Protein AF-A0A0G4L007-F1 (afdb_monomer)

Radius of gyration: 34.2 Å; Cα contacts (8 Å, |Δi|>4): 207; chains: 1; bounding box: 74×50×96 Å

Secondary structure (DSSP, 8-state):
--------PPPP-PPPHHHHHHHHHHHHHHHHTTPPPPHHHHHHHHHHHHHHHHHTHHHHHHHHHHHS---HHHHIIIIIHHHHHHHHHHHHHHHHHTSPEEPSS--GGGGGG--EE---SSSS-HHHHHHHIIIIIHHHHTT--S--EEEEEES-S-TTT---EEEEEETTSTT-HHHHHHHHHHHHHHHHTPPPPHHHHHHHHHHHSSSTTHHHHHHHHHHHHTS-SS-HHHHHHHHHHHHHHHHHHS-----HHHHHHHHHHHHHHHHHHHH--HHHHHHHHHHS--

Mean predicted aligned error: 16.08 Å

pLDDT: mean 87.13, std 11.28, range [35.94, 97.25]

Nearest PDB structures (foldseek):
  6ywy-assembly1_L  TM=5.753E-01  e=1.775E-10  Neurospora crassa
  5ucd-assembly1_B  TM=8.667E-01  e=4.505E-02  Pseudomonas putida
  5nno-assembly1_B  TM=8.530E-01  e=8.619E-02  Trypanosoma brucei
  5myp-assembly1_B  TM=8.521E-01  e=1.070E-01  Trypanosoma brucei
  8gym-assembly1_2K  TM=1.883E-01  e=8.081E+00  Tetrahymena thermophila SB210

Organism: Verticillium longisporum (NCBI:txid100787)

Structure (mmCIF, N/CA/C/O backbone):
data_AF-A0A0G4L007-F1
#
_entry.id   AF-A0A0G4L007-F1
#
loop_
_atom_site.group_PDB
_atom_site.id
_atom_site.type_symbol
_atom_site.label_atom_id
_atom_site.label_alt_id
_atom_site.label_comp_id
_atom_site.label_asym_id
_atom_site.label_entity_id
_atom_site.label_seq_id
_atom_site.pdbx_PDB_ins_code
_atom_site.Cartn_x
_atom_site.Cartn_y
_atom_site.Cartn_z
_atom_site.occupancy
_atom_site.B_iso_or_equiv
_atom_site.auth_seq_id
_atom_site.auth_comp_id
_atom_site.auth_asym_id
_atom_site.auth_atom_id
_atom_site.pdbx_PDB_model_num
ATOM 1 N N . MET A 1 1 ? 41.652 27.145 -41.103 1.00 35.94 1 MET A N 1
ATOM 2 C CA . MET A 1 1 ? 40.751 26.133 -41.697 1.00 35.94 1 MET A CA 1
ATOM 3 C C . MET A 1 1 ? 41.293 24.761 -41.325 1.00 35.94 1 MET A C 1
ATOM 5 O O . MET A 1 1 ? 42.318 24.373 -41.864 1.00 35.94 1 MET A O 1
ATOM 9 N N . ALA A 1 2 ? 40.700 24.084 -40.338 1.00 38.16 2 ALA A N 1
ATOM 10 C CA . ALA A 1 2 ? 41.093 22.716 -39.997 1.00 38.16 2 ALA A CA 1
ATOM 11 C C . ALA A 1 2 ? 40.473 21.775 -41.036 1.00 38.16 2 ALA A C 1
ATOM 13 O O . ALA A 1 2 ? 39.259 21.822 -41.244 1.00 38.16 2 ALA A O 1
ATOM 14 N N . ALA A 1 3 ? 41.310 20.998 -41.722 1.00 39.88 3 ALA A N 1
ATOM 15 C CA . ALA A 1 3 ? 40.882 20.025 -42.715 1.00 39.88 3 ALA A CA 1
ATOM 16 C C . ALA A 1 3 ? 39.827 19.096 -42.097 1.00 39.88 3 ALA A C 1
ATOM 18 O O . ALA A 1 3 ? 40.066 18.484 -41.055 1.00 39.88 3 ALA A O 1
ATOM 19 N N . ALA A 1 4 ? 38.647 19.029 -42.716 1.00 47.12 4 ALA A N 1
ATOM 20 C CA . ALA A 1 4 ? 37.661 18.016 -42.394 1.00 47.12 4 ALA A CA 1
ATOM 21 C C . ALA A 1 4 ? 38.299 16.669 -42.736 1.00 47.12 4 ALA A C 1
ATOM 23 O O . ALA A 1 4 ? 38.477 16.345 -43.907 1.00 47.12 4 ALA A O 1
ATOM 24 N N . VAL A 1 5 ? 38.728 15.932 -41.712 1.00 50.34 5 VAL A N 1
ATOM 25 C CA . VAL A 1 5 ? 39.112 14.534 -41.873 1.00 50.34 5 VAL A CA 1
ATOM 26 C C . VAL A 1 5 ? 37.836 13.822 -42.295 1.00 50.34 5 VAL A C 1
ATOM 28 O O . VAL A 1 5 ? 36.954 13.575 -41.474 1.00 50.34 5 VAL A O 1
ATOM 31 N N . ASP A 1 6 ? 37.711 13.581 -43.594 1.00 54.50 6 ASP A N 1
ATOM 32 C CA . ASP A 1 6 ? 36.641 12.793 -44.184 1.00 54.50 6 ASP A CA 1
ATOM 33 C C . ASP A 1 6 ? 36.879 11.333 -43.778 1.00 54.50 6 ASP A C 1
ATOM 35 O O . ASP A 1 6 ? 37.476 10.533 -44.500 1.00 54.50 6 ASP A O 1
ATOM 39 N N . GLN A 1 7 ? 36.546 11.015 -42.523 1.00 60.94 7 GLN A N 1
ATOM 40 C CA . GLN A 1 7 ? 36.571 9.651 -42.018 1.00 60.94 7 GLN A CA 1
ATOM 41 C C . GLN A 1 7 ? 35.503 8.889 -42.797 1.00 60.94 7 GLN A C 1
ATOM 43 O O . GLN A 1 7 ? 34.316 8.995 -42.490 1.00 60.94 7 GLN A O 1
ATOM 48 N N . LYS A 1 8 ? 35.933 8.166 -43.840 1.00 67.38 8 LYS A N 1
ATOM 49 C CA . LYS A 1 8 ? 35.080 7.257 -44.607 1.00 67.38 8 LYS A CA 1
ATOM 50 C C . LYS A 1 8 ? 34.394 6.312 -43.628 1.00 67.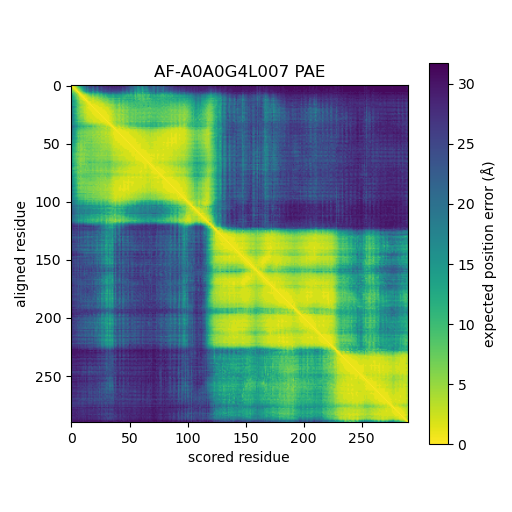38 8 LYS A C 1
ATOM 52 O O . LYS A 1 8 ? 35.046 5.456 -43.031 1.00 67.38 8 LYS A O 1
ATOM 57 N N . ILE A 1 9 ? 33.088 6.493 -43.462 1.00 63.38 9 ILE A N 1
ATOM 58 C CA . ILE A 1 9 ? 32.247 5.544 -42.742 1.00 63.38 9 ILE A CA 1
ATOM 59 C C . ILE A 1 9 ? 32.380 4.208 -43.494 1.00 63.38 9 ILE A C 1
ATOM 61 O O . ILE A 1 9 ? 32.282 4.212 -44.727 1.00 63.38 9 ILE A O 1
ATOM 65 N N . PRO A 1 10 ? 32.669 3.087 -42.806 1.00 73.00 10 PRO A N 1
ATOM 66 C CA . PRO A 1 10 ? 32.712 1.777 -43.444 1.00 73.00 10 PRO A CA 1
ATOM 67 C C . PRO A 1 10 ? 31.428 1.516 -44.235 1.00 73.00 10 PRO A C 1
ATOM 69 O O . PRO A 1 10 ? 30.352 1.977 -43.847 1.00 73.00 10 PRO A O 1
ATOM 72 N N . ALA A 1 11 ? 31.535 0.784 -45.344 1.00 78.06 11 ALA A N 1
ATOM 73 C CA . ALA A 1 11 ? 30.353 0.382 -46.095 1.00 78.06 11 ALA A CA 1
ATOM 74 C C . ALA A 1 11 ? 29.406 -0.412 -45.182 1.00 78.06 11 ALA A C 1
ATOM 76 O O . ALA A 1 11 ? 29.851 -1.195 -44.343 1.00 78.06 11 ALA A O 1
ATOM 77 N N . PHE A 1 12 ? 28.102 -0.186 -45.331 1.00 79.62 12 PHE A N 1
ATOM 78 C CA . PHE A 1 12 ? 27.104 -0.919 -44.565 1.00 79.62 12 PHE A CA 1
ATOM 79 C C . PHE A 1 12 ? 27.158 -2.408 -44.926 1.00 79.62 12 PHE A C 1
ATOM 81 O O . PHE A 1 12 ? 26.945 -2.776 -46.081 1.00 79.62 12 PHE A O 1
ATOM 88 N N . GLU A 1 13 ? 27.397 -3.250 -43.925 1.00 87.06 13 GLU A N 1
ATOM 89 C CA . GLU A 1 13 ? 27.314 -4.704 -44.038 1.00 87.06 13 GLU A CA 1
ATOM 90 C C . GLU A 1 13 ? 26.082 -5.200 -43.280 1.00 87.06 13 GLU A C 1
ATOM 92 O O . GLU A 1 13 ? 25.860 -4.863 -42.113 1.00 87.06 13 GLU A O 1
ATOM 97 N N . ASN A 1 14 ? 25.253 -6.000 -43.951 1.00 88.81 14 ASN A N 1
ATOM 98 C CA . ASN A 1 14 ? 24.080 -6.594 -43.331 1.00 88.81 14 ASN A CA 1
ATOM 99 C C . ASN A 1 14 ? 24.488 -7.724 -42.375 1.00 88.81 14 ASN A C 1
ATOM 101 O O . ASN A 1 14 ? 25.311 -8.578 -42.688 1.00 88.81 14 ASN A O 1
ATOM 105 N N . THR A 1 15 ? 23.869 -7.766 -41.197 1.00 90.50 15 THR A N 1
ATOM 106 C CA . THR A 1 15 ? 24.020 -8.911 -40.294 1.00 90.50 15 THR A CA 1
ATOM 107 C C . THR A 1 15 ? 23.246 -10.106 -40.852 1.00 90.50 15 THR A C 1
ATOM 109 O O . THR A 1 15 ? 22.089 -9.961 -41.252 1.00 90.50 15 THR A O 1
ATOM 112 N N . SER A 1 16 ? 23.868 -11.287 -40.877 1.00 94.81 16 SER A N 1
ATOM 113 C CA . SER A 1 16 ? 23.215 -12.514 -41.343 1.00 94.81 16 SER A CA 1
ATOM 114 C C . SER A 1 16 ? 22.015 -12.889 -40.455 1.00 94.81 16 SER A C 1
ATOM 116 O O . SER A 1 16 ? 21.988 -12.584 -39.259 1.00 94.81 16 SER A O 1
ATOM 118 N N . LEU A 1 17 ? 21.009 -13.571 -41.020 1.00 93.50 17 LEU A N 1
ATOM 119 C CA . LEU A 1 17 ? 19.844 -14.037 -40.248 1.00 93.50 17 LEU A CA 1
ATOM 120 C C . LEU A 1 17 ? 20.244 -15.016 -39.131 1.00 93.50 17 LEU A C 1
ATOM 122 O O . LEU A 1 17 ? 19.663 -14.985 -38.041 1.00 93.50 17 LEU A O 1
ATOM 126 N N . ASP A 1 18 ? 21.263 -15.838 -39.380 1.00 94.25 18 ASP A N 1
ATOM 127 C CA . ASP A 1 18 ? 21.795 -16.790 -38.405 1.00 94.25 18 ASP A CA 1
ATOM 128 C C . ASP A 1 18 ? 22.444 -16.064 -37.221 1.00 94.25 18 ASP A C 1
ATOM 130 O O . ASP A 1 18 ? 22.194 -16.405 -36.061 1.00 94.25 18 ASP A O 1
ATOM 134 N N . ASP A 1 19 ? 23.207 -14.999 -37.484 1.00 93.81 19 ASP A N 1
ATOM 135 C CA . ASP A 1 19 ? 23.803 -14.175 -36.433 1.00 93.81 19 ASP A CA 1
ATOM 136 C C . ASP A 1 19 ? 22.754 -13.427 -35.617 1.00 93.81 19 ASP A C 1
ATOM 138 O O . ASP A 1 19 ? 22.850 -13.390 -34.389 1.00 93.81 19 ASP A O 1
ATOM 142 N N . ILE A 1 20 ? 21.721 -12.881 -36.266 1.00 92.94 20 ILE A N 1
ATOM 143 C CA . ILE A 1 20 ? 20.607 -12.227 -35.566 1.00 92.94 20 ILE A CA 1
ATOM 144 C C . ILE A 1 20 ? 19.927 -13.220 -34.622 1.00 92.94 20 ILE A C 1
ATOM 146 O O . ILE A 1 20 ? 19.686 -12.898 -33.453 1.00 92.94 20 ILE A O 1
ATOM 150 N N . THR A 1 21 ? 19.651 -14.435 -35.098 1.00 94.75 21 THR A N 1
ATOM 151 C CA . THR A 1 21 ? 19.009 -15.488 -34.300 1.00 94.75 21 THR A CA 1
ATOM 152 C C . THR A 1 21 ? 19.889 -15.873 -33.112 1.00 94.75 21 THR A C 1
ATOM 154 O O . THR A 1 21 ? 19.447 -15.806 -31.965 1.00 94.75 21 THR A O 1
ATOM 157 N N . ARG A 1 22 ? 21.178 -16.137 -33.355 1.00 96.38 22 ARG A N 1
ATOM 158 C CA . ARG A 1 22 ? 22.171 -16.470 -32.323 1.00 96.38 22 ARG A CA 1
ATOM 159 C C . ARG A 1 22 ? 22.306 -15.386 -31.253 1.00 96.38 22 ARG A C 1
ATOM 161 O O . ARG A 1 22 ? 22.326 -15.693 -30.056 1.00 96.38 22 ARG A O 1
ATOM 168 N N . VAL A 1 23 ? 22.401 -14.118 -31.656 1.00 93.38 23 VAL A N 1
ATOM 169 C CA . VAL A 1 23 ? 22.474 -12.978 -30.729 1.00 93.38 23 VAL A CA 1
ATOM 170 C C . VAL A 1 23 ? 21.187 -12.880 -29.915 1.00 93.38 23 VAL A C 1
ATOM 172 O O . VAL A 1 23 ? 21.242 -12.777 -28.689 1.00 93.38 23 VAL A O 1
ATOM 175 N N . THR A 1 24 ? 20.031 -12.978 -30.570 1.00 93.38 24 THR A N 1
ATOM 176 C CA . THR A 1 24 ? 18.721 -12.894 -29.910 1.00 93.38 24 THR A CA 1
ATOM 177 C C . THR A 1 24 ? 18.531 -14.011 -28.888 1.00 93.38 24 THR A C 1
ATOM 179 O O . THR A 1 24 ? 18.081 -13.758 -27.768 1.00 93.38 24 THR A O 1
ATOM 182 N N . ASP A 1 25 ? 18.915 -15.238 -29.228 1.00 94.25 25 ASP A N 1
ATOM 183 C CA . ASP A 1 25 ? 18.807 -16.380 -28.326 1.00 94.25 25 ASP A CA 1
ATOM 184 C C . ASP A 1 25 ? 19.770 -16.262 -27.149 1.00 94.25 25 ASP A C 1
ATOM 186 O O . ASP A 1 25 ? 19.378 -16.515 -26.010 1.00 94.25 25 ASP A O 1
ATOM 190 N N . THR A 1 26 ? 20.984 -15.762 -27.382 1.00 92.44 26 THR A N 1
ATOM 191 C CA . THR A 1 26 ? 21.940 -15.457 -26.309 1.00 92.44 26 THR A CA 1
ATOM 192 C C . THR A 1 26 ? 21.385 -14.398 -25.355 1.00 92.44 26 THR A C 1
ATOM 194 O O . THR A 1 26 ? 21.466 -14.561 -24.134 1.00 92.44 26 THR A O 1
ATOM 197 N N . LEU A 1 27 ? 20.781 -13.327 -25.881 1.00 86.00 27 LEU A N 1
ATOM 198 C CA . LEU A 1 27 ? 20.155 -12.275 -25.076 1.00 86.00 27 LEU A CA 1
ATOM 199 C C . LEU A 1 27 ? 18.987 -12.826 -24.255 1.00 86.00 27 LEU A C 1
ATOM 201 O O . LEU A 1 27 ? 18.914 -12.582 -23.049 1.00 86.00 27 LEU A O 1
ATOM 205 N N . ARG A 1 28 ? 18.109 -13.626 -24.872 1.00 86.81 28 ARG A N 1
ATOM 206 C CA . ARG A 1 28 ? 16.981 -14.279 -24.189 1.00 86.81 28 ARG A CA 1
ATOM 207 C C . ARG A 1 28 ? 17.454 -15.248 -23.112 1.00 86.81 28 ARG A C 1
ATOM 209 O O . ARG A 1 28 ? 16.918 -15.223 -22.007 1.00 86.81 28 ARG A O 1
ATOM 216 N N . ALA A 1 29 ? 18.449 -16.081 -23.406 1.00 86.75 29 ALA A N 1
ATOM 217 C CA . ALA A 1 29 ? 19.021 -17.027 -22.454 1.00 86.75 29 ALA A CA 1
ATOM 218 C C . ALA A 1 29 ? 19.685 -16.299 -21.279 1.00 86.75 29 ALA A C 1
ATOM 220 O O . ALA A 1 29 ? 19.457 -16.654 -20.125 1.00 86.75 29 ALA A O 1
ATOM 221 N N . THR A 1 30 ? 20.435 -15.230 -21.554 1.00 81.12 30 THR A N 1
ATOM 222 C CA . THR A 1 30 ? 21.067 -14.401 -20.518 1.00 81.12 30 THR A CA 1
ATOM 223 C C . THR A 1 30 ? 20.018 -13.725 -19.641 1.00 81.12 30 THR A C 1
ATOM 225 O O . THR A 1 30 ? 20.107 -13.810 -18.419 1.00 81.12 30 THR A O 1
ATOM 228 N N . PHE A 1 31 ? 18.984 -13.129 -20.237 1.00 77.31 31 PHE A N 1
ATOM 229 C CA . PHE A 1 31 ? 17.873 -12.521 -19.503 1.00 77.31 31 PHE A CA 1
ATOM 230 C C . PHE A 1 31 ? 17.151 -13.544 -18.613 1.00 77.31 31 PHE A C 1
ATOM 232 O O . PHE A 1 31 ? 16.923 -13.295 -17.432 1.00 77.31 31 PHE A O 1
ATOM 239 N N . ARG A 1 32 ? 16.869 -14.737 -19.150 1.00 79.75 32 ARG A N 1
ATOM 240 C CA . ARG A 1 32 ? 16.238 -15.848 -18.416 1.00 79.75 32 ARG A CA 1
ATOM 241 C C . ARG A 1 32 ? 17.146 -16.507 -17.381 1.00 79.75 32 ARG A C 1
ATOM 243 O O . ARG A 1 32 ? 16.646 -17.241 -16.542 1.00 79.75 32 ARG A O 1
ATOM 250 N N . SER A 1 33 ? 18.457 -16.281 -17.429 1.00 79.56 33 SER A N 1
ATOM 251 C CA . SER A 1 33 ? 19.381 -16.827 -16.429 1.00 79.56 33 SER A CA 1
ATOM 252 C C . SER A 1 33 ? 19.257 -16.134 -15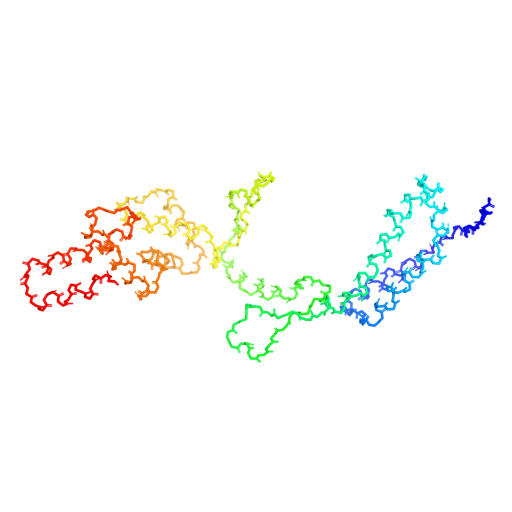.072 1.00 79.56 33 SER A C 1
ATOM 254 O O . SER A 1 33 ? 19.800 -16.641 -14.092 1.00 79.56 33 SER A O 1
ATOM 256 N N . TYR A 1 34 ? 18.585 -14.975 -15.021 1.00 65.44 34 TYR A N 1
ATOM 257 C CA . TYR A 1 34 ? 18.456 -14.121 -13.835 1.00 65.44 34 TYR A CA 1
ATOM 258 C C . TYR A 1 34 ? 19.797 -13.723 -13.208 1.00 65.44 34 TYR A C 1
ATOM 260 O O . TYR A 1 34 ? 19.854 -13.280 -12.070 1.00 65.44 34 TYR A O 1
ATOM 268 N N . LYS A 1 35 ? 20.902 -13.868 -13.944 1.00 70.12 35 LYS A N 1
ATOM 269 C CA . LYS A 1 35 ? 22.229 -13.479 -13.487 1.00 70.12 35 LYS A CA 1
ATOM 270 C C . LYS A 1 35 ? 22.610 -12.187 -14.166 1.00 70.12 35 LYS A C 1
ATOM 272 O O . LYS A 1 35 ? 22.756 -12.115 -15.386 1.00 70.12 35 LYS A O 1
ATOM 277 N N . THR A 1 36 ? 22.812 -11.161 -13.359 1.00 72.00 36 THR A N 1
ATOM 278 C CA . THR A 1 36 ? 23.398 -9.926 -13.856 1.00 72.00 36 THR A CA 1
ATOM 279 C C . THR A 1 36 ? 24.922 -10.015 -13.858 1.00 72.00 36 THR A C 1
ATOM 281 O O . THR A 1 36 ? 25.521 -10.752 -13.075 1.00 72.00 36 THR A O 1
ATOM 284 N N . LYS A 1 37 ? 25.571 -9.275 -14.763 1.00 81.19 37 LYS A N 1
ATOM 285 C CA . LYS A 1 37 ? 27.033 -9.146 -14.752 1.00 81.19 37 LYS A CA 1
ATOM 286 C C . LYS A 1 37 ? 27.472 -8.371 -13.514 1.00 81.19 37 LYS A C 1
ATOM 288 O O . LYS A 1 37 ? 26.730 -7.508 -13.027 1.00 81.19 37 LYS A O 1
ATOM 293 N N . ASP A 1 38 ? 28.660 -8.683 -13.021 1.00 82.62 38 ASP A N 1
ATOM 294 C CA . ASP A 1 38 ? 29.223 -8.051 -11.838 1.00 82.62 38 ASP A CA 1
ATOM 295 C C . ASP A 1 38 ? 29.437 -6.542 -12.046 1.00 82.62 38 ASP A C 1
ATOM 297 O O . ASP A 1 38 ? 29.466 -6.026 -13.169 1.00 82.62 38 ASP A O 1
ATOM 301 N N . ILE A 1 39 ? 29.549 -5.818 -10.933 1.00 84.12 39 ILE A N 1
ATOM 302 C CA . ILE A 1 39 ? 29.664 -4.357 -10.940 1.00 84.12 39 ILE A CA 1
ATOM 303 C C . ILE A 1 39 ? 30.931 -3.914 -11.683 1.00 84.12 39 ILE A C 1
ATOM 305 O O . ILE A 1 39 ? 30.873 -2.938 -12.428 1.00 84.12 39 ILE A O 1
ATOM 309 N N . GLN A 1 40 ? 32.050 -4.633 -11.539 1.00 86.12 40 GLN A N 1
ATOM 310 C CA . GLN A 1 40 ? 33.307 -4.263 -12.194 1.00 86.12 40 GLN A CA 1
ATOM 311 C C . GLN A 1 40 ? 33.190 -4.389 -13.708 1.00 86.12 40 GLN A C 1
ATOM 313 O O . GLN A 1 40 ? 33.549 -3.461 -14.432 1.00 86.12 40 GLN A O 1
ATOM 318 N N . TRP A 1 41 ? 32.591 -5.473 -14.196 1.00 88.56 41 TRP A N 1
ATOM 319 C CA . TRP A 1 41 ? 32.312 -5.646 -15.613 1.00 88.56 41 TRP A CA 1
ATOM 320 C C . TRP A 1 41 ? 31.454 -4.505 -16.166 1.00 88.56 41 TRP A C 1
ATOM 322 O O . TRP A 1 41 ? 31.784 -3.946 -17.214 1.00 88.56 41 TRP A O 1
ATOM 332 N N . ARG A 1 42 ? 30.393 -4.101 -15.452 1.00 89.62 42 ARG A N 1
ATOM 333 C CA . ARG A 1 42 ? 29.531 -2.978 -15.869 1.00 89.62 42 ARG A CA 1
ATOM 334 C C . ARG A 1 42 ? 30.272 -1.644 -15.874 1.00 89.62 42 ARG A C 1
ATOM 336 O O . ARG A 1 42 ? 30.116 -0.882 -16.822 1.00 89.62 42 ARG A O 1
ATOM 343 N N . LEU A 1 43 ? 31.093 -1.373 -14.857 1.00 90.69 43 LEU A N 1
ATOM 344 C CA . LEU A 1 43 ? 31.935 -0.174 -14.811 1.00 90.69 43 LEU A CA 1
ATOM 345 C C . LEU A 1 43 ? 32.901 -0.132 -15.995 1.00 90.69 43 LEU A C 1
ATOM 347 O O . LEU A 1 43 ? 33.061 0.918 -16.614 1.00 90.69 43 LEU A O 1
ATOM 351 N N . VAL A 1 44 ? 33.510 -1.267 -16.343 1.00 93.88 44 VAL A N 1
ATOM 352 C CA . VAL A 1 44 ? 34.376 -1.373 -17.521 1.00 93.88 44 VAL A CA 1
ATOM 353 C C . VAL A 1 44 ? 33.590 -1.081 -18.799 1.00 93.88 44 VAL A C 1
ATOM 355 O O . VAL A 1 44 ? 34.082 -0.320 -19.627 1.00 93.88 44 VAL A O 1
ATOM 358 N N . GLN A 1 45 ? 32.371 -1.610 -18.959 1.00 94.31 45 GLN A N 1
ATOM 359 C CA . GLN A 1 45 ? 31.553 -1.302 -20.140 1.00 94.31 45 GLN A CA 1
ATOM 360 C C . GLN A 1 45 ? 31.175 0.177 -20.220 1.00 94.31 45 GLN A C 1
ATOM 362 O O . GLN A 1 45 ? 31.325 0.771 -21.281 1.00 94.31 45 GLN A O 1
ATOM 367 N N . LEU A 1 46 ? 30.750 0.795 -19.114 1.00 95.19 46 LEU A N 1
ATOM 368 C CA . LEU A 1 46 ? 30.415 2.223 -19.088 1.00 95.19 46 LEU A CA 1
ATOM 369 C C . LEU A 1 46 ? 31.626 3.099 -19.427 1.00 95.19 46 LEU A C 1
ATOM 371 O O . LEU A 1 46 ? 31.497 4.067 -20.169 1.00 95.19 46 LEU A O 1
ATOM 375 N N . ARG A 1 47 ? 32.820 2.740 -18.937 1.00 96.38 47 ARG A N 1
ATOM 376 C CA . ARG A 1 47 ? 34.067 3.439 -19.290 1.00 96.38 47 ARG A CA 1
ATOM 377 C C . ARG A 1 47 ? 34.410 3.271 -20.765 1.00 96.38 47 ARG A C 1
ATOM 379 O O . ARG A 1 47 ? 34.760 4.250 -21.410 1.00 96.38 47 ARG A O 1
ATOM 386 N N . LYS A 1 48 ? 34.300 2.052 -21.300 1.00 96.50 48 LYS A N 1
ATOM 387 C CA . LYS A 1 48 ? 34.508 1.795 -22.732 1.00 96.50 48 LYS A CA 1
ATOM 388 C C . LYS A 1 48 ? 33.529 2.593 -23.585 1.00 96.50 48 LYS A C 1
ATOM 390 O O . LYS A 1 48 ? 33.933 3.148 -24.594 1.00 96.50 48 LYS A O 1
ATOM 395 N N . PHE A 1 49 ? 32.270 2.675 -23.165 1.00 96.25 49 PHE A N 1
ATOM 396 C CA . PHE A 1 49 ? 31.240 3.422 -23.874 1.00 96.25 49 PHE A CA 1
ATOM 397 C C . PHE A 1 49 ? 31.507 4.931 -23.845 1.00 96.25 49 PHE A C 1
ATOM 399 O O . PHE A 1 49 ? 31.456 5.570 -24.888 1.00 96.25 49 PHE A O 1
ATOM 406 N N . TYR A 1 50 ? 31.908 5.480 -22.694 1.00 97.25 50 TYR A N 1
ATOM 407 C CA . TYR A 1 50 ? 32.370 6.867 -22.595 1.00 97.25 50 TYR A CA 1
ATOM 408 C C . TYR A 1 50 ? 33.514 7.159 -23.578 1.00 97.25 50 TYR A C 1
ATOM 410 O O . TYR A 1 50 ? 33.428 8.106 -24.356 1.00 97.25 50 TYR A O 1
ATOM 418 N N . TRP A 1 51 ? 34.562 6.327 -23.572 1.00 96.62 51 TRP A N 1
ATOM 419 C CA . TRP A 1 51 ? 35.712 6.511 -24.462 1.00 96.62 51 TRP A CA 1
ATOM 420 C C . TRP A 1 51 ? 35.347 6.325 -25.930 1.00 96.62 51 TRP A C 1
ATOM 422 O O . TRP A 1 51 ? 35.824 7.083 -26.757 1.00 96.62 51 TRP A O 1
ATOM 432 N N . ALA A 1 52 ? 34.433 5.411 -26.260 1.00 94.00 52 ALA A N 1
ATOM 433 C CA . ALA A 1 52 ? 33.930 5.294 -27.623 1.00 94.00 52 ALA A CA 1
ATOM 434 C C . ALA A 1 52 ? 33.285 6.608 -28.102 1.00 94.00 52 ALA A C 1
ATOM 436 O O . ALA A 1 52 ? 33.544 7.048 -29.217 1.00 94.00 52 ALA A O 1
ATOM 437 N N . PHE A 1 53 ? 32.491 7.279 -27.264 1.00 94.25 53 PH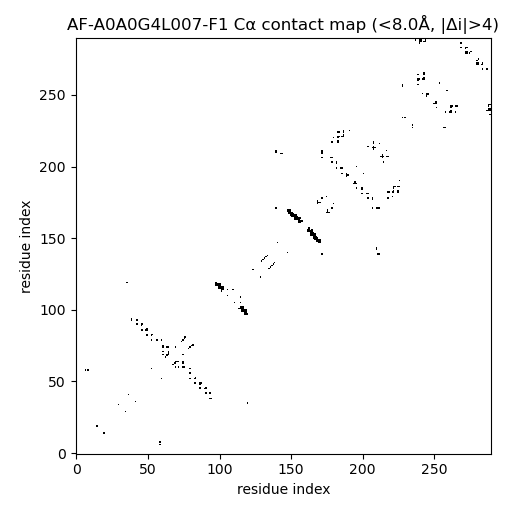E A N 1
ATOM 438 C CA . PHE A 1 53 ? 31.918 8.577 -27.632 1.00 94.25 53 PHE A CA 1
ATOM 439 C C . PHE A 1 53 ? 32.972 9.682 -27.720 1.00 94.25 53 PHE A C 1
ATOM 441 O O . PHE A 1 53 ? 32.867 10.531 -28.601 1.00 94.25 53 PHE A O 1
ATOM 448 N N . GLU A 1 54 ? 33.992 9.667 -26.863 1.00 93.88 54 GLU A N 1
ATOM 449 C CA . GLU A 1 54 ? 35.115 10.607 -26.946 1.00 93.88 54 GLU A CA 1
ATOM 450 C C . GLU A 1 54 ? 35.920 10.411 -28.241 1.00 93.88 54 GLU A C 1
ATOM 452 O O . GLU A 1 54 ? 35.995 11.316 -29.073 1.00 93.88 54 GLU A O 1
ATOM 457 N N . ASP A 1 55 ? 36.450 9.206 -28.449 1.00 93.25 55 ASP A N 1
ATOM 458 C CA . ASP A 1 55 ? 37.370 8.865 -29.535 1.00 93.25 55 ASP A CA 1
ATOM 459 C C . ASP A 1 55 ? 36.704 9.010 -30.910 1.00 93.25 55 ASP A C 1
ATOM 461 O O . ASP A 1 55 ? 37.310 9.509 -31.863 1.00 93.25 55 ASP A O 1
ATOM 465 N N . TYR A 1 56 ? 35.426 8.628 -31.014 1.00 93.06 56 TYR A N 1
ATOM 466 C CA . TYR A 1 56 ? 34.652 8.708 -32.254 1.00 93.06 56 TYR A CA 1
ATOM 467 C C . TYR A 1 56 ? 33.803 9.982 -32.371 1.00 93.06 56 TYR A C 1
ATOM 469 O O . TYR A 1 56 ? 33.000 10.086 -33.300 1.00 93.06 56 TYR A O 1
ATOM 477 N N . THR A 1 57 ? 33.991 10.991 -31.508 1.00 93.31 57 THR A N 1
ATOM 478 C CA . THR A 1 57 ? 33.261 12.274 -31.594 1.00 93.31 57 THR A CA 1
ATOM 479 C C . THR A 1 57 ? 33.277 12.879 -33.012 1.00 93.31 57 THR A C 1
ATOM 481 O O . THR A 1 57 ? 32.208 13.267 -33.495 1.00 93.31 57 THR A O 1
ATOM 484 N N . PRO A 1 58 ? 34.418 12.950 -33.735 1.00 91.62 58 PRO A N 1
ATOM 485 C CA . PRO A 1 58 ? 34.438 13.496 -35.094 1.00 91.62 58 PRO A CA 1
ATOM 486 C C . PRO A 1 58 ? 33.561 12.710 -36.081 1.00 91.62 58 PRO A C 1
ATOM 488 O O . PRO A 1 58 ? 32.813 13.324 -36.846 1.00 91.62 58 PRO A O 1
ATOM 491 N N . ALA A 1 59 ? 33.607 11.374 -36.028 1.00 89.56 59 ALA A N 1
ATOM 492 C CA . ALA A 1 59 ? 32.786 10.500 -36.865 1.00 89.56 59 ALA A CA 1
ATOM 493 C C . ALA A 1 59 ? 31.295 10.658 -36.548 1.00 89.56 59 ALA A C 1
ATOM 495 O O . ALA A 1 59 ? 30.485 10.802 -37.461 1.00 89.56 59 ALA A O 1
ATOM 496 N N . LEU A 1 60 ? 30.940 10.695 -35.260 1.00 91.31 60 LEU A N 1
ATOM 497 C CA . LEU A 1 60 ? 29.561 10.858 -34.799 1.00 91.31 60 LEU A CA 1
ATOM 498 C C . LEU A 1 60 ? 28.975 12.205 -35.234 1.00 91.31 60 LEU A C 1
ATOM 500 O O . LEU A 1 60 ? 27.853 12.251 -35.729 1.00 91.31 60 LEU A O 1
ATOM 504 N N . ILE A 1 61 ? 29.737 13.299 -35.122 1.00 93.19 61 ILE A N 1
ATOM 505 C CA . ILE A 1 61 ? 29.307 14.615 -35.623 1.00 93.19 61 ILE A CA 1
ATOM 506 C C . ILE A 1 61 ? 29.072 14.564 -37.134 1.00 93.19 61 ILE A C 1
ATOM 508 O O . ILE A 1 61 ? 28.093 15.132 -37.616 1.00 93.19 61 ILE A O 1
ATOM 512 N N . ASN A 1 62 ? 29.964 13.910 -37.884 1.00 89.81 62 ASN A N 1
ATOM 513 C CA . ASN A 1 62 ? 29.823 13.801 -39.331 1.00 89.81 62 ASN A CA 1
ATOM 514 C C . ASN A 1 62 ? 28.574 12.989 -39.711 1.00 89.81 62 ASN A C 1
ATOM 516 O O . ASN A 1 62 ? 27.772 13.458 -40.513 1.00 89.81 62 ASN A O 1
ATOM 520 N N . ALA A 1 63 ? 28.359 11.837 -39.073 1.00 89.56 63 ALA A N 1
ATOM 521 C CA . ALA A 1 63 ? 27.177 11.003 -39.283 1.00 89.56 63 ALA A CA 1
ATOM 522 C C . ALA A 1 63 ? 25.880 11.761 -38.950 1.00 89.56 63 ALA A C 1
ATOM 524 O O . ALA A 1 63 ? 25.000 11.888 -39.795 1.00 89.56 63 ALA A O 1
ATOM 525 N N . LEU A 1 64 ? 25.797 12.395 -37.773 1.00 91.62 64 LEU A N 1
ATOM 526 C CA . LEU A 1 64 ? 24.630 13.192 -37.365 1.00 91.62 64 LEU A CA 1
ATOM 527 C C . LEU A 1 64 ? 24.366 14.376 -38.304 1.00 91.62 64 LEU A C 1
ATOM 529 O O . LEU A 1 64 ? 23.216 14.753 -38.537 1.00 91.62 64 LEU A O 1
ATOM 533 N N . ARG A 1 65 ? 25.422 14.970 -38.864 1.00 91.25 65 ARG A N 1
ATOM 534 C CA . ARG A 1 65 ? 25.296 16.022 -39.872 1.00 91.25 65 ARG A CA 1
ATOM 535 C C . ARG A 1 65 ? 24.778 15.478 -41.204 1.00 91.25 65 ARG A C 1
ATOM 537 O O . ARG A 1 65 ? 24.023 16.179 -41.875 1.00 91.25 65 ARG A O 1
ATOM 544 N N . GLN A 1 66 ? 25.207 14.292 -41.622 1.00 88.88 66 GLN A N 1
ATOM 545 C CA . GLN A 1 66 ? 24.774 13.684 -42.882 1.00 88.88 66 GLN A CA 1
ATOM 546 C C . GLN A 1 66 ? 23.321 13.208 -42.796 1.00 88.88 66 GLN A C 1
ATOM 548 O O . GLN A 1 66 ? 22.513 13.603 -43.636 1.00 88.88 66 GLN A O 1
ATOM 553 N N . ASP A 1 67 ? 22.986 12.469 -41.740 1.00 92.31 67 ASP A N 1
ATOM 554 C CA . ASP A 1 67 ? 21.697 11.789 -41.598 1.00 92.31 67 ASP A CA 1
ATOM 555 C C . ASP A 1 67 ? 20.598 12.724 -41.088 1.00 92.31 67 ASP A C 1
ATOM 557 O O . ASP A 1 67 ? 19.490 12.752 -41.620 1.00 92.31 67 ASP A O 1
ATOM 561 N N . LEU A 1 68 ? 20.908 13.524 -40.062 1.00 93.06 68 LEU A N 1
ATOM 562 C CA . LEU A 1 68 ? 19.926 14.348 -39.346 1.00 93.06 68 LEU A CA 1
ATOM 563 C C . LEU A 1 68 ? 20.119 15.850 -39.568 1.00 93.06 68 LEU A C 1
ATOM 565 O O . LEU A 1 68 ? 19.390 16.653 -38.991 1.00 93.06 68 LEU A O 1
ATOM 569 N N . ARG A 1 69 ? 21.105 16.251 -40.384 1.00 92.50 69 ARG A N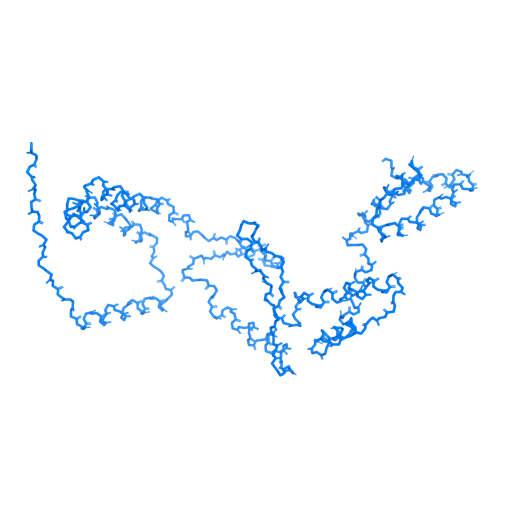 1
ATOM 570 C CA . ARG A 1 69 ? 21.441 17.661 -40.667 1.00 92.50 69 ARG A CA 1
ATOM 571 C C . ARG A 1 69 ? 21.760 18.500 -39.424 1.00 92.50 69 ARG A C 1
ATOM 573 O O . ARG A 1 69 ? 21.733 19.728 -39.496 1.00 92.50 69 ARG A O 1
ATOM 580 N N . LYS A 1 70 ? 22.144 17.863 -38.313 1.00 93.69 70 LYS A N 1
ATOM 581 C CA . LYS A 1 70 ? 22.515 18.567 -37.081 1.00 93.69 70 LYS A CA 1
ATOM 582 C C . LYS A 1 70 ? 23.800 19.367 -37.264 1.00 93.69 70 LYS A C 1
ATOM 584 O O . LYS A 1 70 ? 24.774 18.912 -37.874 1.00 93.69 70 LYS A O 1
ATOM 589 N N . SER A 1 71 ? 23.823 20.569 -36.697 1.00 94.50 71 SER A N 1
ATOM 590 C CA . SER A 1 71 ? 25.062 21.344 -36.605 1.00 94.50 71 SER A CA 1
ATOM 591 C C . SER A 1 71 ? 26.023 20.699 -35.597 1.00 94.50 71 SER A C 1
ATOM 593 O O . SER A 1 71 ? 25.601 19.985 -34.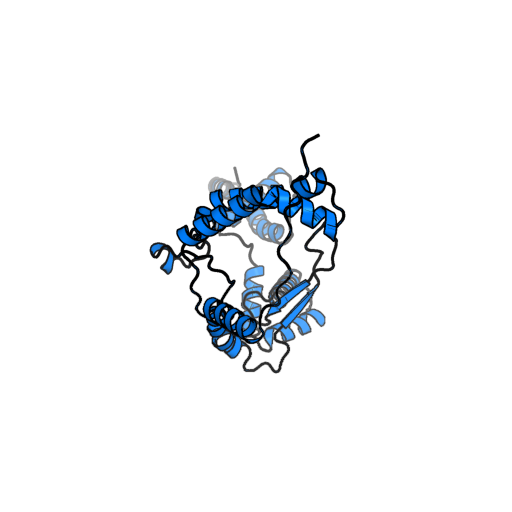688 1.00 94.50 71 SER A O 1
ATOM 595 N N . LYS A 1 72 ? 27.329 20.985 -35.702 1.00 93.69 72 LYS A N 1
ATOM 596 C CA . LYS A 1 72 ? 28.330 20.477 -34.741 1.00 93.69 72 LYS A CA 1
ATOM 597 C C . LYS A 1 72 ? 27.949 20.800 -33.292 1.00 93.69 72 LYS A C 1
ATOM 599 O O . LYS A 1 72 ? 28.095 19.953 -32.418 1.00 93.69 72 LYS A O 1
ATOM 604 N N . HIS A 1 73 ? 27.492 22.026 -33.044 1.00 95.06 73 HIS A N 1
ATOM 605 C CA . HIS A 1 73 ? 27.139 22.468 -31.699 1.00 95.06 73 HIS A CA 1
ATOM 606 C C . HIS A 1 73 ? 25.932 21.696 -31.159 1.00 95.06 73 HIS A C 1
ATOM 608 O O . HIS A 1 73 ? 25.932 21.270 -30.006 1.00 95.06 73 HIS A O 1
ATOM 614 N N . GLU A 1 74 ? 24.911 21.502 -31.987 1.00 94.69 74 GLU A N 1
ATOM 615 C CA . GLU A 1 74 ? 23.713 20.761 -31.607 1.00 94.69 74 GLU A CA 1
ATOM 616 C C . GLU A 1 74 ? 24.022 19.283 -31.344 1.00 94.69 74 GLU A C 1
ATOM 618 O O . GLU A 1 74 ? 23.609 18.750 -30.317 1.00 94.69 74 GLU A O 1
ATOM 623 N N . ALA A 1 75 ? 24.802 18.639 -32.218 1.00 94.94 75 ALA A N 1
ATOM 624 C CA . ALA A 1 75 ? 25.226 17.248 -32.058 1.00 94.94 75 ALA A CA 1
ATOM 625 C C . ALA A 1 75 ? 26.026 17.032 -30.761 1.00 94.94 75 ALA A C 1
ATOM 627 O O . ALA A 1 75 ? 25.788 16.072 -30.030 1.00 94.94 75 ALA A O 1
ATOM 628 N N . LEU A 1 76 ? 26.942 17.954 -30.442 1.00 94.25 76 LEU A N 1
ATOM 629 C CA . LEU A 1 76 ? 27.714 17.898 -29.202 1.00 94.25 76 LEU A CA 1
ATOM 630 C C . LEU A 1 76 ? 26.829 18.066 -27.967 1.00 94.25 76 LEU A C 1
ATOM 632 O O . LEU A 1 76 ? 26.963 17.292 -27.028 1.00 94.25 76 LEU A O 1
ATOM 636 N N . LEU A 1 77 ? 25.938 19.060 -27.957 1.00 93.25 77 LEU A N 1
ATOM 637 C CA . LEU A 1 77 ? 25.143 19.388 -26.773 1.00 93.25 77 LEU A CA 1
ATOM 638 C C . LEU A 1 77 ? 24.016 18.378 -26.510 1.00 93.25 77 LEU A C 1
ATOM 640 O O . LEU A 1 77 ? 23.789 18.019 -25.361 1.00 93.25 77 LEU A O 1
ATOM 644 N N . SER A 1 78 ? 23.305 17.950 -27.558 1.00 92.12 78 SER A N 1
ATOM 645 C CA . SER A 1 78 ? 22.088 17.135 -27.416 1.00 92.12 78 SER A CA 1
ATOM 646 C C . SER A 1 78 ? 22.339 15.630 -27.393 1.00 92.12 78 SER A C 1
ATOM 648 O O . SER A 1 78 ? 21.572 14.918 -26.759 1.00 92.12 78 SER A O 1
ATOM 650 N N 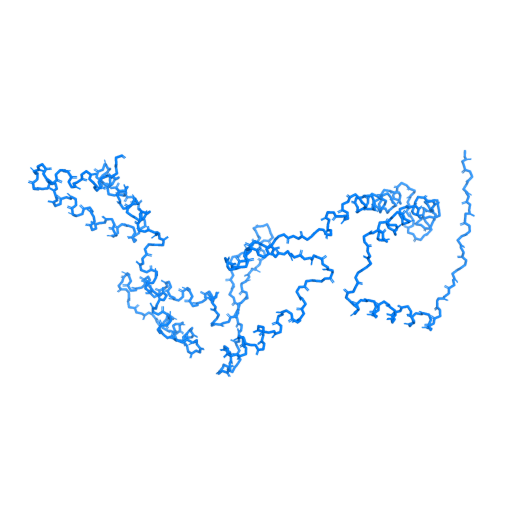. GLU A 1 79 ? 23.399 15.149 -28.048 1.00 92.94 79 GLU A N 1
ATOM 651 C CA . GLU A 1 79 ? 23.649 13.710 -28.194 1.00 92.94 79 GLU A CA 1
ATOM 652 C C . GLU A 1 79 ? 24.935 13.305 -27.466 1.00 92.94 79 GLU A C 1
ATOM 654 O O . GLU A 1 79 ? 24.916 12.533 -26.512 1.00 92.94 79 GLU A O 1
ATOM 659 N N . ILE A 1 80 ? 26.077 13.858 -27.887 1.00 94.56 80 ILE A N 1
ATOM 660 C CA . ILE A 1 80 ? 27.391 13.315 -27.512 1.00 94.56 80 ILE A CA 1
ATOM 661 C C . ILE A 1 80 ? 27.741 13.636 -26.054 1.00 94.56 80 ILE A C 1
ATOM 663 O O . ILE A 1 80 ? 28.042 12.729 -25.277 1.00 94.56 80 ILE A O 1
ATOM 667 N N . ASN A 1 81 ? 27.708 14.914 -25.662 1.00 95.38 81 ASN A N 1
ATOM 668 C CA . ASN A 1 81 ? 28.077 15.310 -24.301 1.00 95.38 81 ASN A CA 1
ATOM 669 C C . ASN A 1 81 ? 27.065 14.798 -23.278 1.00 95.38 81 ASN A C 1
ATOM 671 O O . ASN A 1 81 ? 27.475 14.343 -22.217 1.00 95.38 81 ASN A O 1
ATOM 675 N N . TRP A 1 82 ? 25.774 14.789 -23.622 1.00 94.19 82 TRP A N 1
ATOM 676 C CA . TRP A 1 82 ? 24.733 14.268 -22.738 1.00 94.19 82 TRP A CA 1
ATOM 677 C C . TRP A 1 82 ? 24.976 12.794 -22.391 1.00 94.19 82 TRP A C 1
ATOM 679 O O . TRP A 1 82 ? 24.991 12.424 -21.219 1.00 94.19 82 TRP A O 1
ATOM 689 N N . ILE A 1 83 ? 25.274 11.960 -23.396 1.00 95.06 83 ILE A N 1
ATOM 690 C CA . ILE A 1 83 ? 25.591 10.539 -23.186 1.00 95.06 83 ILE A CA 1
ATOM 691 C C . ILE A 1 83 ? 26.870 10.371 -22.357 1.00 95.06 83 ILE A C 1
ATOM 693 O O . ILE A 1 83 ? 26.930 9.515 -21.470 1.00 95.06 83 ILE A O 1
ATOM 697 N N . LYS A 1 84 ? 27.902 11.178 -22.619 1.00 96.31 84 LYS A N 1
ATOM 698 C CA . LYS A 1 84 ? 29.149 11.149 -21.842 1.00 96.31 84 LYS A CA 1
ATOM 699 C C . LYS A 1 84 ? 28.914 11.500 -20.372 1.00 96.31 84 LYS A C 1
ATOM 701 O O . LYS A 1 84 ? 29.421 10.796 -19.495 1.00 96.31 84 LYS A O 1
ATOM 706 N N . ASP A 1 85 ? 28.132 12.538 -20.103 1.00 96.69 85 ASP A N 1
ATOM 707 C CA . ASP A 1 85 ? 27.789 12.964 -18.748 1.00 96.69 85 ASP A CA 1
ATOM 708 C C . ASP A 1 85 ? 26.958 11.897 -18.023 1.00 96.69 85 ASP A C 1
ATOM 710 O O . ASP A 1 85 ? 27.249 11.577 -16.866 1.00 96.69 85 ASP A O 1
ATOM 714 N N . ASP A 1 86 ? 26.013 11.253 -18.713 1.00 95.94 86 ASP A N 1
ATOM 715 C CA . ASP A 1 86 ? 25.260 10.114 -18.179 1.00 95.94 86 ASP A CA 1
ATOM 716 C C . ASP A 1 86 ? 26.173 8.926 -17.852 1.00 95.94 86 ASP A C 1
ATOM 718 O O . ASP A 1 86 ? 26.041 8.308 -16.791 1.00 95.94 86 ASP A O 1
ATOM 722 N N . CYS A 1 87 ? 27.158 8.624 -18.705 1.00 96.31 87 CYS A N 1
ATOM 723 C CA . CYS A 1 87 ? 28.149 7.588 -18.417 1.00 96.31 87 CYS A CA 1
ATOM 724 C C . CYS A 1 87 ? 28.934 7.909 -17.143 1.00 96.31 87 CYS A C 1
ATOM 726 O O . CYS A 1 87 ? 29.084 7.040 -16.282 1.00 96.31 87 CYS A O 1
ATOM 728 N N . LEU A 1 88 ? 29.410 9.149 -16.988 1.00 96.69 88 LEU A N 1
ATOM 729 C CA . LEU A 1 88 ? 30.134 9.589 -15.792 1.00 96.69 88 LEU A CA 1
ATOM 730 C C . LEU A 1 88 ? 29.251 9.542 -14.542 1.00 96.69 88 LEU A C 1
ATOM 732 O O . LEU A 1 88 ? 29.687 9.065 -13.488 1.00 96.69 88 LEU A O 1
ATOM 736 N N . TYR A 1 89 ? 28.001 9.986 -14.659 1.00 96.62 89 TYR A N 1
ATOM 737 C CA . TYR A 1 89 ? 27.018 9.920 -13.587 1.00 96.62 89 TYR A CA 1
ATOM 738 C C . TYR A 1 89 ? 26.780 8.476 -13.142 1.00 96.62 89 TYR A C 1
ATOM 740 O O . TYR A 1 89 ? 26.844 8.176 -11.945 1.00 96.62 89 TYR A O 1
ATOM 748 N N . LEU A 1 90 ? 26.566 7.563 -14.090 1.00 94.62 90 LEU A N 1
ATOM 749 C CA . LEU A 1 90 ? 26.382 6.146 -13.808 1.00 94.62 90 LEU A CA 1
ATOM 750 C C . LEU A 1 90 ? 27.644 5.543 -13.195 1.00 94.62 90 LEU A C 1
ATOM 752 O O . LEU A 1 90 ? 27.540 4.903 -12.158 1.00 94.62 90 LEU A O 1
ATOM 756 N N . ILE A 1 91 ? 28.836 5.796 -13.740 1.00 94.69 91 ILE A N 1
ATOM 757 C CA . ILE A 1 91 ? 30.107 5.306 -13.177 1.00 94.69 91 ILE A CA 1
ATOM 758 C C . ILE A 1 91 ? 30.263 5.731 -11.711 1.00 94.69 91 ILE A C 1
ATOM 760 O O . ILE A 1 91 ? 30.645 4.915 -10.873 1.00 94.69 91 ILE A O 1
ATOM 764 N N . LYS A 1 92 ? 29.936 6.987 -11.385 1.00 95.75 92 LYS A N 1
ATOM 765 C CA . LYS A 1 92 ? 30.045 7.526 -10.023 1.00 95.75 92 LYS A CA 1
ATOM 766 C C . LYS A 1 92 ? 29.034 6.910 -9.055 1.00 95.75 92 LYS A C 1
ATOM 768 O O . LYS A 1 92 ? 29.328 6.774 -7.870 1.00 95.75 92 LYS A O 1
ATOM 773 N N . ASN A 1 93 ? 27.840 6.569 -9.536 1.00 94.19 93 ASN A N 1
ATOM 774 C CA . ASN A 1 93 ? 26.723 6.176 -8.678 1.00 94.19 93 ASN A CA 1
ATOM 775 C C . ASN A 1 93 ? 26.350 4.690 -8.758 1.00 94.19 93 ASN A C 1
ATOM 777 O O . ASN A 1 93 ? 25.544 4.239 -7.946 1.00 94.19 93 ASN A O 1
ATOM 781 N N . LEU A 1 94 ? 26.931 3.912 -9.677 1.00 88.88 94 LEU A N 1
ATOM 782 C CA . LEU A 1 94 ? 26.521 2.531 -9.941 1.00 88.88 94 LEU A CA 1
ATOM 783 C C . LEU A 1 94 ? 26.583 1.670 -8.682 1.00 88.88 94 LEU A C 1
ATOM 785 O O . LEU A 1 94 ? 25.623 0.970 -8.379 1.00 88.88 94 LEU A O 1
ATOM 789 N N . GLU A 1 95 ? 27.667 1.775 -7.911 1.00 87.75 95 GLU A N 1
ATOM 790 C CA . GLU A 1 95 ? 27.816 1.008 -6.675 1.00 87.75 95 GLU A CA 1
ATOM 791 C C . GLU A 1 95 ? 26.686 1.326 -5.688 1.00 87.75 95 GLU A C 1
ATOM 793 O O . GLU A 1 95 ? 26.062 0.416 -5.147 1.00 87.75 95 GLU A O 1
ATOM 798 N N . ARG A 1 96 ? 26.358 2.614 -5.510 1.00 87.62 96 ARG A N 1
ATOM 799 C CA . ARG A 1 96 ? 25.234 3.058 -4.676 1.00 87.62 96 ARG A CA 1
ATOM 800 C C . ARG A 1 96 ? 23.906 2.509 -5.191 1.00 87.62 96 ARG A C 1
ATOM 802 O O . ARG A 1 96 ? 23.110 2.046 -4.384 1.00 87.62 96 ARG A O 1
ATOM 809 N N . PHE A 1 97 ? 23.665 2.555 -6.499 1.00 85.25 97 PHE A N 1
ATOM 810 C CA . PHE A 1 97 ? 22.421 2.070 -7.102 1.00 85.25 97 PHE A CA 1
ATOM 811 C C . PHE A 1 97 ? 22.238 0.558 -6.962 1.00 85.25 97 PHE A C 1
ATOM 813 O O . PHE A 1 97 ? 21.109 0.081 -6.921 1.00 85.25 97 PHE A O 1
ATOM 820 N N . THR A 1 98 ? 23.340 -0.184 -6.857 1.00 80.88 98 THR A N 1
ATOM 821 C CA . THR A 1 98 ? 23.331 -1.641 -6.684 1.00 80.88 98 THR A CA 1
ATOM 822 C C . THR A 1 98 ? 23.349 -2.108 -5.227 1.00 80.88 98 THR A C 1
ATOM 824 O O . THR A 1 98 ? 23.297 -3.313 -4.993 1.00 80.88 98 THR A O 1
ATOM 827 N N . LYS A 1 99 ? 23.443 -1.200 -4.242 1.00 83.81 99 LYS A N 1
ATOM 828 C CA . LYS A 1 99 ? 23.439 -1.579 -2.819 1.00 83.81 99 LYS A CA 1
ATOM 829 C C . LYS A 1 99 ? 22.069 -2.103 -2.404 1.00 83.81 99 LYS A C 1
ATOM 831 O O . LYS A 1 99 ? 21.041 -1.546 -2.783 1.00 83.81 99 LYS A O 1
ATOM 836 N N . ASP A 1 100 ? 22.078 -3.157 -1.591 1.00 83.75 100 ASP A N 1
ATOM 837 C CA . ASP A 1 100 ? 20.850 -3.709 -1.030 1.00 83.75 100 ASP A CA 1
ATOM 838 C C . ASP A 1 100 ? 20.194 -2.679 -0.089 1.00 83.75 100 ASP A C 1
ATOM 840 O O . ASP A 1 100 ? 20.865 -2.052 0.738 1.00 83.75 100 ASP A O 1
ATOM 844 N N . GLU A 1 101 ? 18.876 -2.525 -0.187 1.00 81.88 101 GLU A N 1
ATOM 845 C CA . GLU A 1 101 ? 18.106 -1.586 0.630 1.00 81.88 101 GLU A CA 1
ATOM 846 C C . GLU A 1 101 ? 17.467 -2.289 1.831 1.00 81.88 101 GLU A C 1
ATOM 848 O O . GLU A 1 101 ? 16.980 -3.412 1.702 1.00 81.88 101 GLU A O 1
ATOM 853 N N . PRO A 1 102 ? 17.445 -1.674 3.022 1.00 79.75 102 PRO A N 1
ATOM 854 C CA . PRO A 1 102 ? 16.775 -2.266 4.173 1.00 79.75 102 PRO A CA 1
ATOM 855 C C . PRO A 1 102 ? 15.251 -2.293 3.974 1.00 79.75 102 PRO A C 1
ATOM 857 O O . PRO A 1 102 ? 14.664 -1.344 3.457 1.00 79.75 102 PRO A O 1
ATOM 860 N N . VAL A 1 103 ? 14.599 -3.366 4.427 1.00 78.44 103 VAL A N 1
ATOM 861 C CA . VAL A 1 103 ? 13.130 -3.474 4.418 1.00 78.44 103 VAL A CA 1
ATOM 862 C C . VAL A 1 103 ? 12.556 -2.725 5.626 1.00 78.44 103 VAL A C 1
ATOM 864 O O . VAL A 1 103 ? 12.911 -3.039 6.760 1.00 78.44 103 VAL A O 1
ATOM 867 N N . SER A 1 104 ? 11.657 -1.759 5.405 1.00 70.12 104 SER A N 1
ATOM 868 C CA . SER A 1 104 ? 11.009 -0.995 6.488 1.00 70.12 104 SER A CA 1
ATOM 869 C C . SER A 1 104 ? 9.884 -1.761 7.194 1.00 70.12 104 SER A C 1
ATOM 871 O O . SER A 1 104 ? 9.663 -1.571 8.386 1.00 70.12 104 SER A O 1
ATOM 873 N N . ASP A 1 105 ? 9.203 -2.657 6.476 1.00 74.06 105 ASP A N 1
ATOM 874 C CA . ASP A 1 105 ? 7.925 -3.247 6.896 1.00 74.06 105 ASP A CA 1
ATOM 875 C C . ASP A 1 105 ? 8.071 -4.733 7.261 1.00 74.06 105 ASP A C 1
ATOM 877 O O . ASP A 1 105 ? 7.347 -5.598 6.765 1.00 74.06 105 ASP A O 1
ATOM 881 N N . VAL A 1 106 ? 9.043 -5.055 8.115 1.00 74.75 106 VAL A N 1
ATOM 882 C CA . VAL A 1 106 ? 9.283 -6.433 8.565 1.00 74.75 106 VAL A CA 1
ATOM 883 C C . VAL A 1 106 ? 8.599 -6.732 9.897 1.00 74.75 106 VAL A C 1
ATOM 885 O O . VAL A 1 106 ? 8.724 -5.946 10.839 1.00 74.75 106 VAL A O 1
ATOM 888 N N . PRO A 1 107 ? 7.891 -7.875 10.019 1.00 80.75 107 PRO A N 1
ATOM 889 C CA . PRO A 1 107 ? 7.368 -8.319 11.303 1.00 80.75 107 PRO A CA 1
ATOM 890 C C . PRO A 1 107 ? 8.484 -8.394 12.352 1.00 80.75 107 PRO A C 1
ATOM 892 O O . PRO A 1 107 ? 9.602 -8.809 12.045 1.00 80.75 107 PRO A O 1
ATOM 895 N N . MET A 1 108 ? 8.165 -8.042 13.603 1.00 76.31 108 MET A N 1
ATOM 896 C CA . MET A 1 108 ? 9.122 -7.996 14.724 1.00 76.31 108 MET A CA 1
ATOM 897 C C . MET A 1 108 ? 9.951 -9.278 14.883 1.00 76.31 108 MET A C 1
ATOM 899 O O . MET A 1 108 ? 11.111 -9.216 15.280 1.00 76.31 108 MET A O 1
ATOM 903 N N . THR A 1 109 ? 9.389 -10.432 14.520 1.00 81.56 109 THR A N 1
ATOM 904 C CA . THR A 1 109 ? 10.068 -11.735 14.550 1.00 81.56 109 THR A CA 1
ATOM 905 C C . THR A 1 109 ? 11.293 -11.811 13.636 1.00 81.56 109 THR A C 1
ATOM 907 O O . THR A 1 109 ? 12.217 -12.562 13.926 1.00 81.56 109 THR A O 1
ATOM 910 N N . PHE A 1 110 ? 11.328 -11.035 12.549 1.00 74.44 110 PHE A N 1
ATOM 911 C CA . PHE A 1 110 ? 12.365 -11.102 11.514 1.00 74.44 110 PHE A CA 1
ATOM 912 C C . PHE A 1 110 ? 13.332 -9.910 11.528 1.00 74.44 110 PHE A C 1
ATOM 914 O O . PHE A 1 110 ? 14.292 -9.895 10.760 1.00 74.44 110 PHE A O 1
ATOM 921 N N . ILE A 1 111 ? 13.140 -8.930 12.421 1.00 76.25 111 ILE A N 1
ATOM 922 C CA . ILE A 1 111 ? 14.005 -7.740 12.528 1.00 76.25 111 ILE A CA 1
ATOM 923 C C . ILE A 1 111 ? 15.475 -8.117 12.776 1.00 76.25 111 ILE A C 1
ATOM 925 O O . ILE A 1 111 ? 16.377 -7.521 12.184 1.00 76.25 111 ILE A O 1
ATOM 929 N N . MET A 1 112 ? 15.730 -9.155 13.581 1.00 78.56 112 MET A N 1
ATOM 930 C CA . MET A 1 112 ? 17.091 -9.622 13.885 1.00 78.56 112 MET A CA 1
ATOM 931 C C . MET A 1 112 ? 17.812 -10.235 12.676 1.00 78.56 112 MET A C 1
ATOM 933 O O . MET A 1 112 ? 19.040 -10.263 12.653 1.00 78.56 112 MET A O 1
ATOM 937 N N . MET A 1 113 ? 17.076 -10.669 11.648 1.00 80.69 113 MET A N 1
ATOM 938 C CA . MET A 1 113 ? 17.655 -11.237 10.425 1.00 80.69 113 MET A CA 1
ATOM 939 C C . MET A 1 113 ? 18.155 -10.166 9.445 1.00 80.69 113 MET A C 1
ATOM 941 O O . MET A 1 113 ? 18.752 -10.513 8.430 1.00 80.69 113 MET A O 1
ATOM 945 N N . LYS A 1 114 ? 17.929 -8.873 9.738 1.00 76.81 114 LYS A N 1
ATOM 946 C CA . LYS A 1 114 ? 18.325 -7.724 8.902 1.00 76.81 114 LYS A CA 1
ATOM 947 C C . LYS A 1 114 ? 18.022 -7.938 7.408 1.00 76.81 114 LYS A C 1
ATOM 949 O O . LYS A 1 114 ? 18.932 -7.812 6.585 1.00 76.81 114 LYS A O 1
ATOM 954 N N . PRO A 1 115 ? 16.772 -8.276 7.048 1.00 78.12 115 PRO A N 1
ATOM 955 C CA . PRO A 1 115 ? 16.405 -8.529 5.662 1.00 78.12 115 PRO A CA 1
ATOM 956 C C . PRO A 1 115 ? 16.684 -7.296 4.794 1.00 78.12 115 PRO A C 1
ATOM 958 O O . PRO A 1 115 ? 16.384 -6.160 5.176 1.00 78.12 115 PRO A O 1
ATOM 961 N N . ARG A 1 116 ? 17.271 -7.530 3.618 1.00 81.69 116 ARG A N 1
ATOM 962 C CA . ARG A 1 116 ? 17.585 -6.496 2.630 1.00 81.69 116 ARG A CA 1
ATOM 963 C C . ARG A 1 116 ? 16.975 -6.858 1.281 1.00 81.69 116 ARG A C 1
ATOM 965 O O . ARG A 1 116 ? 16.938 -8.029 0.914 1.00 81.69 116 ARG A O 1
ATOM 972 N N . VAL A 1 117 ? 16.516 -5.852 0.551 1.00 77.06 117 VAL A N 1
ATOM 973 C CA . VAL A 1 117 ? 16.033 -5.954 -0.825 1.00 77.06 117 VAL A CA 1
ATOM 974 C C . VAL A 1 117 ? 17.201 -5.704 -1.760 1.00 77.06 117 VAL A C 1
ATOM 976 O O . VAL A 1 117 ? 17.766 -4.610 -1.779 1.00 77.06 117 VAL A O 1
ATOM 979 N N . ARG A 1 118 ? 17.540 -6.698 -2.574 1.00 71.44 118 ARG A N 1
ATOM 980 C CA . ARG A 1 118 ? 18.476 -6.517 -3.679 1.00 71.44 118 ARG A CA 1
ATOM 981 C C . ARG A 1 118 ? 17.708 -6.069 -4.920 1.00 71.44 118 ARG A C 1
ATOM 983 O O . ARG A 1 118 ? 16.854 -6.800 -5.415 1.00 71.44 118 ARG A O 1
ATOM 990 N N . LYS A 1 119 ? 18.023 -4.879 -5.438 1.00 62.88 119 LYS A N 1
ATOM 991 C CA . LYS A 1 119 ? 17.467 -4.345 -6.693 1.00 62.88 119 LYS A CA 1
ATOM 992 C C . LYS A 1 119 ? 18.146 -4.991 -7.902 1.00 62.88 119 LYS A C 1
ATOM 994 O O . LYS A 1 119 ? 18.926 -4.357 -8.607 1.00 62.88 119 LYS A O 1
ATOM 999 N N . GLU A 1 120 ? 17.899 -6.273 -8.129 1.00 58.78 120 GLU A N 1
ATOM 1000 C CA . GLU A 1 120 ? 18.155 -6.864 -9.445 1.00 58.78 120 GLU A CA 1
ATOM 1001 C C . GLU A 1 120 ? 17.068 -6.417 -10.437 1.00 58.78 120 GLU A C 1
ATOM 1003 O O . GLU A 1 120 ? 15.992 -5.996 -10.004 1.00 58.78 120 GLU A O 1
ATOM 1008 N N . PRO A 1 121 ? 17.337 -6.411 -11.760 1.00 52.03 121 PRO A N 1
ATOM 1009 C CA . PRO A 1 121 ? 16.369 -5.994 -12.760 1.00 52.03 121 PRO A CA 1
ATOM 1010 C C . PRO A 1 121 ? 15.263 -7.041 -12.829 1.00 52.03 121 PRO A C 1
ATOM 1012 O O . PRO A 1 121 ? 15.313 -7.964 -13.634 1.00 52.03 121 PRO A O 1
ATOM 1015 N N . LEU A 1 122 ? 14.292 -6.912 -11.936 1.00 51.53 122 LEU A N 1
ATOM 1016 C CA . LEU A 1 122 ? 12.877 -6.768 -12.230 1.00 51.53 122 LEU A CA 1
ATOM 1017 C C . LEU A 1 122 ? 12.123 -6.631 -10.908 1.00 51.53 122 LEU A C 1
ATOM 1019 O O . LEU A 1 122 ? 12.499 -7.198 -9.885 1.00 51.53 122 LEU A O 1
ATOM 1023 N N . GLY A 1 123 ? 11.037 -5.860 -10.956 1.00 53.56 123 GLY A N 1
ATOM 1024 C CA . GLY A 1 123 ? 10.027 -5.878 -9.910 1.00 53.56 123 GLY A CA 1
ATOM 1025 C C . GLY A 1 123 ? 9.529 -7.296 -9.634 1.00 53.56 123 GLY A C 1
ATOM 1026 O O . GLY A 1 123 ? 9.760 -8.213 -10.419 1.00 53.56 123 GLY A O 1
ATOM 1027 N N . MET A 1 124 ? 8.852 -7.423 -8.494 1.00 46.47 124 MET A N 1
ATOM 1028 C CA . MET A 1 124 ? 8.300 -8.646 -7.914 1.00 46.47 124 MET A CA 1
ATOM 1029 C C . MET A 1 124 ? 8.104 -9.770 -8.933 1.00 46.47 124 MET A C 1
ATOM 1031 O O . MET A 1 124 ? 7.238 -9.714 -9.811 1.00 46.47 124 MET A O 1
ATOM 1035 N N . THR A 1 125 ? 8.955 -10.779 -8.837 1.00 56.25 125 THR A N 1
ATOM 1036 C CA . THR A 1 125 ? 8.914 -11.925 -9.735 1.00 56.25 125 THR A CA 1
ATOM 1037 C C . THR A 1 125 ? 7.576 -12.668 -9.575 1.00 56.25 125 THR A C 1
ATOM 1039 O O . THR A 1 125 ? 7.018 -12.707 -8.473 1.00 56.25 125 THR A O 1
ATOM 1042 N N . PRO A 1 126 ? 7.021 -13.302 -10.630 1.00 62.34 126 PRO A N 1
ATOM 1043 C CA . PRO A 1 126 ? 5.766 -14.041 -10.502 1.00 62.34 126 PRO A CA 1
ATOM 1044 C C . PRO A 1 126 ? 5.796 -15.054 -9.354 1.00 62.34 126 PRO A C 1
ATOM 1046 O O . PRO A 1 126 ? 4.826 -15.158 -8.609 1.00 62.34 126 PRO A O 1
ATOM 1049 N N . HIS A 1 127 ? 6.930 -15.729 -9.137 1.00 67.19 127 HIS A N 1
ATOM 1050 C CA . HIS A 1 127 ? 7.081 -16.724 -8.077 1.00 67.19 127 HIS A CA 1
ATOM 1051 C C . HIS A 1 127 ? 6.882 -16.170 -6.656 1.00 67.19 127 HIS A C 1
ATOM 1053 O O . HIS A 1 127 ? 6.495 -16.932 -5.777 1.00 67.19 127 HIS A O 1
ATOM 1059 N N . GLU A 1 128 ? 7.071 -14.868 -6.424 1.00 66.44 128 GLU A N 1
ATOM 1060 C CA . GLU A 1 128 ? 6.786 -14.231 -5.131 1.00 66.44 128 GLU A CA 1
ATOM 1061 C C . GLU A 1 128 ? 5.283 -13.985 -4.912 1.00 66.44 128 GLU A C 1
ATOM 1063 O O . GLU A 1 128 ? 4.794 -14.043 -3.783 1.00 66.44 128 GLU A O 1
ATOM 1068 N N . ILE A 1 129 ? 4.520 -13.736 -5.983 1.00 77.69 129 ILE A N 1
ATOM 1069 C CA . ILE A 1 129 ? 3.073 -13.463 -5.917 1.00 77.69 129 ILE A CA 1
ATOM 1070 C C . ILE A 1 129 ? 2.229 -14.730 -6.050 1.00 77.69 129 ILE A C 1
ATOM 1072 O O . ILE A 1 129 ? 1.142 -14.806 -5.468 1.00 77.69 129 ILE A O 1
ATOM 1076 N N . LEU A 1 130 ? 2.713 -15.734 -6.783 1.00 82.31 130 LEU A N 1
ATOM 1077 C CA . LEU A 1 130 ? 1.991 -16.983 -7.020 1.00 82.31 130 LEU A CA 1
ATOM 1078 C C . LEU A 1 130 ? 1.514 -17.671 -5.725 1.00 82.31 130 LEU A C 1
ATOM 1080 O O . LEU A 1 130 ? 0.351 -18.080 -5.702 1.00 82.31 130 LEU A O 1
ATOM 1084 N N . PRO A 1 131 ? 2.301 -17.742 -4.628 1.00 89.75 131 PRO A N 1
ATOM 1085 C CA . PRO A 1 131 ? 1.830 -18.306 -3.363 1.00 89.75 131 PRO A CA 1
ATOM 1086 C C . PRO A 1 131 ? 0.617 -17.567 -2.789 1.00 89.75 131 PRO A C 1
ATOM 1088 O O . PRO A 1 131 ? -0.306 -18.191 -2.271 1.00 89.75 131 PRO A O 1
ATOM 1091 N N . LYS A 1 132 ? 0.566 -16.236 -2.918 1.00 89.19 132 LYS A N 1
ATOM 1092 C CA . LYS A 1 132 ? -0.580 -15.438 -2.463 1.00 89.19 132 LYS A CA 1
ATOM 1093 C C . LYS A 1 132 ? -1.802 -15.634 -3.358 1.00 89.19 132 LYS A C 1
ATOM 1095 O O . LYS A 1 132 ? -2.921 -15.737 -2.856 1.00 89.19 132 LYS A O 1
ATOM 1100 N N . LEU A 1 133 ? -1.591 -15.683 -4.673 1.00 91.56 133 LEU A N 1
ATOM 1101 C CA . LEU A 1 133 ? -2.657 -15.879 -5.652 1.00 91.56 133 LEU A CA 1
ATOM 1102 C C . LEU A 1 133 ? -3.307 -17.260 -5.505 1.00 91.56 133 LEU A C 1
ATOM 1104 O O . LEU A 1 133 ? -4.522 -17.356 -5.351 1.00 91.56 133 LEU A O 1
ATOM 1108 N N . PHE A 1 134 ? -2.497 -18.318 -5.512 1.00 94.88 134 PHE A N 1
ATOM 1109 C CA . PHE A 1 134 ? -2.969 -19.701 -5.436 1.00 94.88 134 PHE A CA 1
ATOM 1110 C C . PHE A 1 134 ? -3.214 -20.201 -4.004 1.00 94.88 134 PHE A C 1
ATOM 1112 O O . PHE A 1 134 ? -3.773 -21.284 -3.837 1.00 94.88 134 PHE A O 1
ATOM 1119 N N . GLY A 1 135 ? -2.842 -19.416 -2.989 1.00 94.75 135 GLY A N 1
ATOM 1120 C CA . GLY A 1 135 ? -3.162 -19.639 -1.579 1.00 94.75 135 GLY A CA 1
ATOM 1121 C C . GLY A 1 135 ? -4.315 -18.750 -1.109 1.00 94.75 135 GLY A C 1
ATOM 1122 O O . GLY A 1 135 ? -5.481 -19.062 -1.336 1.00 94.75 135 GLY A O 1
ATOM 1123 N N . GLU A 1 136 ? -3.986 -17.630 -0.457 1.00 93.62 136 GLU A N 1
ATOM 1124 C CA . GLU A 1 136 ? -4.945 -16.719 0.195 1.00 93.62 136 GLU A CA 1
ATOM 1125 C C . GLU A 1 136 ? -6.107 -16.306 -0.723 1.00 93.62 136 GLU A C 1
ATOM 1127 O O . GLU A 1 136 ? -7.270 -16.385 -0.325 1.00 93.62 136 GLU A O 1
ATOM 1132 N N . LEU A 1 137 ? -5.811 -15.857 -1.948 1.00 95.50 137 LEU A N 1
ATOM 1133 C CA . LEU A 1 137 ? -6.842 -15.345 -2.856 1.00 95.50 137 LEU A CA 1
ATOM 1134 C C . LEU A 1 137 ? -7.716 -16.462 -3.427 1.00 95.50 137 LEU A C 1
ATOM 1136 O O . LEU A 1 137 ? -8.927 -16.278 -3.534 1.00 95.50 137 LEU A O 1
ATOM 1140 N N . LYS A 1 138 ? -7.127 -17.624 -3.734 1.00 96.19 138 LYS A N 1
ATOM 1141 C CA . LYS A 1 138 ? -7.870 -18.821 -4.143 1.00 96.19 138 LYS A CA 1
ATOM 1142 C C . LYS A 1 138 ? -8.896 -19.212 -3.079 1.00 96.19 138 LYS A C 1
ATOM 1144 O O . LYS A 1 138 ? -10.064 -19.384 -3.408 1.00 96.19 138 LYS A O 1
ATOM 1149 N N . THR A 1 139 ? -8.480 -19.296 -1.814 1.00 96.00 139 THR A N 1
ATOM 1150 C CA . THR A 1 139 ? -9.380 -19.648 -0.706 1.00 96.00 139 THR A CA 1
ATOM 1151 C C . THR A 1 139 ? -10.443 -18.576 -0.480 1.00 96.00 139 THR A C 1
ATOM 1153 O O . THR A 1 139 ? -11.619 -18.905 -0.358 1.00 96.00 139 THR A O 1
ATOM 1156 N N . ARG A 1 140 ? -10.067 -17.287 -0.489 1.00 95.12 140 ARG A N 1
ATOM 1157 C CA . ARG A 1 140 ? -11.013 -16.171 -0.297 1.00 95.12 140 ARG A CA 1
ATOM 1158 C C . ARG A 1 140 ? -12.157 -16.187 -1.311 1.00 95.12 140 ARG A C 1
ATOM 1160 O O . ARG A 1 140 ? -13.274 -15.807 -0.975 1.00 95.12 140 ARG A O 1
ATOM 1167 N N . TYR A 1 141 ? -11.870 -16.562 -2.553 1.00 97.12 141 TYR A N 1
ATOM 1168 C CA . TYR A 1 141 ? -12.811 -16.428 -3.662 1.00 97.12 141 TYR A CA 1
ATOM 1169 C C . TYR A 1 141 ? -13.430 -17.742 -4.138 1.00 97.12 141 TYR A C 1
ATOM 1171 O O . TYR A 1 141 ? -14.153 -17.714 -5.131 1.00 97.12 141 TYR A O 1
ATOM 1179 N N . ALA A 1 142 ? -13.198 -18.855 -3.434 1.00 95.88 142 ALA A N 1
ATOM 1180 C CA . ALA A 1 142 ? -13.680 -20.181 -3.823 1.00 95.88 142 ALA A CA 1
ATOM 1181 C C . ALA A 1 142 ? -15.198 -20.216 -4.095 1.00 95.88 142 ALA A C 1
ATOM 1183 O O . ALA A 1 142 ? -15.628 -20.732 -5.120 1.00 95.88 142 ALA A O 1
ATOM 1184 N N . GLU A 1 143 ? -15.990 -19.575 -3.233 1.00 93.56 143 GLU A N 1
ATOM 1185 C CA . GLU A 1 143 ? -17.461 -19.569 -3.305 1.00 93.56 143 GLU A CA 1
ATOM 1186 C C . GLU A 1 143 ? -18.044 -18.402 -4.127 1.00 93.56 143 GLU A C 1
ATOM 1188 O O . GLU A 1 143 ? -19.262 -18.248 -4.238 1.00 93.56 143 GLU A O 1
ATOM 1193 N N . ARG A 1 144 ? -17.197 -17.515 -4.671 1.00 95.69 144 ARG A N 1
ATOM 1194 C CA . ARG A 1 144 ? -17.636 -16.287 -5.351 1.00 95.69 144 ARG A CA 1
ATOM 1195 C C . ARG A 1 144 ? -17.595 -16.474 -6.880 1.00 95.69 144 ARG A C 1
ATOM 1197 O O . ARG A 1 144 ? -16.503 -16.523 -7.451 1.00 95.69 144 ARG A O 1
ATOM 1204 N N . PRO A 1 145 ? -18.746 -16.471 -7.582 1.00 93.75 145 PRO A N 1
ATOM 1205 C CA . PRO A 1 145 ? -18.793 -16.605 -9.039 1.00 93.75 145 PRO A CA 1
ATOM 1206 C C . PRO A 1 145 ? -18.539 -15.251 -9.727 1.00 93.75 145 PRO A C 1
ATOM 1208 O O . PRO A 1 145 ? -19.457 -14.593 -10.214 1.00 93.75 145 PRO A O 1
ATOM 1211 N N . GLY A 1 146 ? -17.281 -14.803 -9.740 1.00 92.94 146 GLY A N 1
ATOM 1212 C CA . GLY A 1 146 ? -16.858 -13.563 -10.397 1.00 92.94 146 GLY A CA 1
ATOM 1213 C C . GLY A 1 146 ? -17.018 -12.282 -9.563 1.00 92.94 146 GLY A C 1
ATOM 1214 O O . GLY A 1 146 ? -17.473 -12.276 -8.417 1.00 92.94 146 GLY A O 1
ATOM 1215 N N . GLY A 1 147 ? -16.591 -11.153 -10.140 1.00 92.69 147 GLY A N 1
ATOM 1216 C CA . GLY A 1 147 ? -16.641 -9.847 -9.469 1.00 92.69 147 GLY A CA 1
ATOM 1217 C C . GLY A 1 147 ? -15.688 -9.737 -8.272 1.00 92.69 147 GLY A C 1
ATOM 1218 O O . GLY A 1 147 ? -16.080 -9.255 -7.209 1.00 92.69 147 GLY A O 1
ATOM 1219 N N . TYR A 1 148 ? -14.451 -10.213 -8.435 1.00 96.12 148 TYR A N 1
ATOM 1220 C CA . TYR A 1 148 ? -13.395 -10.190 -7.409 1.00 96.12 148 TYR A CA 1
ATOM 1221 C C . TYR A 1 148 ? -12.792 -8.803 -7.180 1.00 96.12 148 TYR A C 1
ATOM 1223 O O . TYR A 1 148 ? -12.099 -8.571 -6.189 1.00 96.12 148 TYR A O 1
ATOM 1231 N N . THR A 1 149 ? -13.035 -7.882 -8.107 1.00 95.69 149 THR A N 1
ATOM 1232 C CA . THR A 1 149 ? -12.503 -6.527 -8.079 1.00 95.69 149 THR A CA 1
ATOM 1233 C C . THR A 1 149 ? -13.614 -5.501 -7.947 1.00 95.69 149 THR A C 1
ATOM 1235 O O . THR A 1 149 ? -14.782 -5.744 -8.265 1.00 95.69 149 THR A O 1
ATOM 1238 N N . ARG A 1 150 ? -13.242 -4.320 -7.465 1.00 93.38 150 ARG A N 1
ATOM 1239 C CA . ARG A 1 150 ? -14.114 -3.154 -7.412 1.00 93.38 150 ARG A CA 1
ATOM 1240 C C . ARG A 1 150 ? -13.331 -1.910 -7.786 1.00 93.38 150 ARG A C 1
ATOM 1242 O O . ARG A 1 150 ? -12.206 -1.733 -7.335 1.00 93.38 150 ARG A O 1
ATOM 1249 N N . VAL A 1 151 ? -13.963 -1.050 -8.577 1.00 92.88 151 VAL A N 1
ATOM 1250 C CA . VAL A 1 151 ? -13.450 0.279 -8.910 1.00 92.88 151 VAL A CA 1
ATOM 1251 C C . VAL A 1 151 ? -14.312 1.312 -8.201 1.00 92.88 151 VAL A C 1
ATOM 1253 O O . VAL A 1 151 ? -15.535 1.324 -8.357 1.00 92.88 151 VAL A O 1
ATOM 1256 N N . LEU A 1 152 ? -13.681 2.159 -7.396 1.00 87.69 152 LEU A N 1
ATOM 1257 C CA . LEU A 1 152 ? -14.319 3.262 -6.688 1.00 87.69 152 LEU A CA 1
ATOM 1258 C C . LEU A 1 152 ? -13.707 4.560 -7.191 1.00 87.69 152 LEU A C 1
ATOM 1260 O O . LEU A 1 152 ? -12.511 4.772 -7.025 1.00 87.69 152 LEU A O 1
ATOM 1264 N N . ARG A 1 153 ? -14.515 5.420 -7.811 1.00 91.75 153 ARG A N 1
ATOM 1265 C CA . ARG A 1 153 ? -14.058 6.758 -8.203 1.00 91.75 153 ARG A CA 1
ATOM 1266 C C . ARG A 1 153 ? -13.676 7.550 -6.956 1.00 91.75 153 ARG A C 1
ATOM 1268 O O . ARG A 1 153 ? -14.360 7.467 -5.936 1.00 91.75 153 ARG A O 1
ATOM 1275 N N . THR A 1 154 ? -12.590 8.298 -7.058 1.00 89.94 154 THR A N 1
ATOM 1276 C CA . THR A 1 154 ? -12.103 9.196 -6.015 1.00 89.94 154 THR A CA 1
ATOM 1277 C C . THR A 1 154 ? -11.847 10.567 -6.606 1.00 89.94 154 THR A C 1
ATOM 1279 O O . THR A 1 154 ? -11.774 10.726 -7.826 1.00 89.94 154 THR A O 1
ATOM 1282 N N . GLU A 1 155 ? -11.641 11.539 -5.728 1.00 88.38 155 GLU A N 1
ATOM 1283 C CA . GLU A 1 155 ? -11.076 12.820 -6.132 1.00 88.38 155 GLU A CA 1
ATOM 1284 C C . GLU A 1 155 ? -9.738 12.625 -6.869 1.00 88.38 155 GLU A C 1
ATOM 1286 O O . GLU A 1 155 ? -9.046 11.621 -6.619 1.00 88.38 155 GLU A O 1
ATOM 1291 N N . PRO A 1 156 ? -9.371 13.551 -7.776 1.00 89.19 156 PRO A N 1
ATOM 1292 C CA . PRO A 1 156 ? -8.107 13.506 -8.495 1.00 89.19 156 PRO A CA 1
ATOM 1293 C C . PRO A 1 156 ? -6.921 13.344 -7.544 1.00 89.19 156 PRO A C 1
ATOM 1295 O O . PRO A 1 156 ? -6.727 14.124 -6.612 1.00 89.19 156 PRO A O 1
ATOM 1298 N N . ARG A 1 157 ? -6.107 12.308 -7.777 1.00 78.81 157 ARG A N 1
ATOM 1299 C CA . ARG A 1 157 ? -4.895 12.058 -6.985 1.00 78.81 157 ARG A CA 1
ATOM 1300 C C . ARG A 1 157 ? -3.872 13.179 -7.180 1.00 78.81 157 ARG A C 1
ATOM 1302 O O . ARG A 1 157 ? -3.123 13.482 -6.253 1.00 78.81 157 ARG A O 1
ATOM 1309 N N . ASN A 1 158 ? -3.813 13.741 -8.383 1.00 81.88 158 ASN A N 1
ATOM 1310 C CA . ASN A 1 158 ? -2.938 14.847 -8.727 1.00 81.88 158 ASN A CA 1
ATOM 1311 C C . ASN A 1 158 ? -3.770 16.123 -8.895 1.00 81.88 158 ASN A C 1
ATOM 1313 O O . ASN A 1 158 ? -4.641 16.207 -9.757 1.00 81.88 158 ASN A O 1
ATOM 1317 N N . ALA A 1 159 ? -3.483 17.123 -8.061 1.00 84.62 159 ALA A N 1
ATOM 1318 C CA . ALA A 1 159 ? -4.183 18.402 -8.095 1.00 84.62 159 ALA A CA 1
ATOM 1319 C C . ALA A 1 159 ? -3.807 19.266 -9.316 1.00 84.62 159 ALA A C 1
ATOM 1321 O O . ALA A 1 159 ? -4.499 20.240 -9.598 1.00 84.62 159 ALA A O 1
ATOM 1322 N N . TYR A 1 160 ? -2.726 18.937 -10.030 1.00 79.44 160 TYR A N 1
ATOM 1323 C CA . TYR A 1 160 ? -2.272 19.705 -11.189 1.00 79.44 160 TYR A CA 1
ATOM 1324 C C . TYR A 1 160 ? -2.996 19.311 -12.483 1.00 79.44 160 TYR A C 1
ATOM 1326 O O . TYR A 1 160 ? -3.528 20.177 -13.167 1.00 79.44 160 TYR A O 1
ATOM 1334 N N . ASP A 1 161 ? -3.043 18.015 -12.812 1.00 90.00 161 ASP A N 1
ATOM 1335 C CA . ASP A 1 161 ? -3.676 17.526 -14.050 1.00 90.00 161 ASP A CA 1
ATOM 1336 C C . ASP A 1 161 ? -5.196 17.321 -13.924 1.00 90.00 161 ASP A C 1
ATOM 1338 O O . ASP A 1 161 ? -5.882 17.213 -14.940 1.00 90.00 161 ASP A O 1
ATOM 1342 N N . GLN A 1 162 ? -5.723 17.278 -12.690 1.00 90.19 162 GLN A N 1
ATOM 1343 C CA . GLN A 1 162 ? -7.139 17.046 -12.377 1.00 90.19 162 GLN A CA 1
ATOM 1344 C C . GLN A 1 162 ? -7.721 15.800 -13.072 1.00 90.19 162 GLN A C 1
ATOM 1346 O O . GLN A 1 162 ? -8.927 15.705 -13.317 1.00 90.19 162 GLN A O 1
ATOM 1351 N N . ALA A 1 163 ? -6.874 14.812 -13.378 1.00 89.81 163 ALA A N 1
ATOM 1352 C CA . ALA A 1 163 ? -7.300 13.610 -14.071 1.00 89.81 163 ALA A CA 1
ATOM 1353 C C . ALA A 1 163 ? -8.234 12.767 -13.175 1.00 89.81 163 ALA A C 1
ATOM 1355 O O . ALA A 1 163 ? -7.904 12.501 -12.006 1.00 89.81 163 ALA A O 1
ATOM 1356 N N . PRO A 1 164 ? -9.386 12.288 -13.698 1.00 92.75 164 PRO A N 1
ATOM 1357 C CA . PRO A 1 164 ? -10.298 11.440 -12.941 1.00 92.75 164 PRO A CA 1
ATOM 1358 C C . PRO A 1 164 ? -9.576 10.219 -12.370 1.00 92.75 164 PRO A C 1
ATOM 1360 O O . PRO A 1 164 ? -8.981 9.429 -13.101 1.00 92.75 164 PRO A O 1
ATOM 1363 N N . SER A 1 165 ? -9.637 10.061 -11.049 1.00 90.69 165 SER A N 1
ATOM 1364 C CA . SER A 1 165 ? -8.919 9.012 -10.326 1.00 90.69 165 SER A CA 1
ATOM 1365 C C . SER A 1 165 ? -9.876 7.967 -9.753 1.00 90.69 165 SER A C 1
ATOM 1367 O O . SER A 1 165 ? -11.071 8.206 -9.555 1.00 90.69 165 SER A O 1
ATOM 1369 N N . ALA A 1 166 ? -9.354 6.769 -9.503 1.00 91.25 166 ALA A N 1
ATOM 1370 C CA . ALA A 1 166 ? -10.110 5.696 -8.880 1.00 91.25 166 ALA A CA 1
ATOM 1371 C C . ALA A 1 166 ? -9.205 4.767 -8.066 1.00 91.25 166 ALA A C 1
ATOM 1373 O O . ALA A 1 166 ? -8.020 4.607 -8.351 1.00 91.25 166 ALA A O 1
ATOM 1374 N N . ILE A 1 167 ? -9.800 4.109 -7.077 1.00 87.56 167 ILE A N 1
ATOM 1375 C CA . ILE A 1 167 ? -9.207 3.000 -6.336 1.00 87.56 167 ILE A CA 1
ATOM 1376 C C . ILE A 1 167 ? -9.708 1.697 -6.957 1.00 87.56 167 ILE A C 1
ATOM 1378 O O . ILE A 1 167 ? -10.915 1.454 -7.006 1.00 87.56 167 ILE A O 1
ATOM 1382 N N . LEU A 1 168 ? -8.773 0.857 -7.406 1.00 91.56 168 LEU A N 1
ATOM 1383 C CA . LEU A 1 168 ? -9.020 -0.538 -7.761 1.00 91.56 168 LEU A CA 1
ATOM 1384 C C . LEU A 1 168 ? -8.675 -1.417 -6.558 1.00 91.56 168 LEU A C 1
ATOM 1386 O O . LEU A 1 168 ? -7.542 -1.405 -6.078 1.00 91.56 168 LEU A O 1
ATOM 1390 N N . GLU A 1 169 ? -9.641 -2.191 -6.079 1.00 90.81 169 GLU A N 1
ATOM 1391 C CA . GLU A 1 169 ? -9.472 -3.048 -4.907 1.00 90.81 169 GL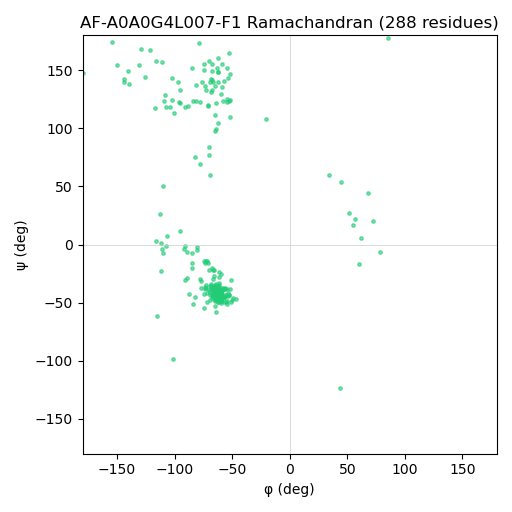U A CA 1
ATOM 1392 C C . GLU A 1 169 ? -9.948 -4.481 -5.147 1.00 90.81 169 GLU A C 1
ATOM 1394 O O . GLU A 1 169 ? -10.833 -4.739 -5.964 1.00 90.81 169 GLU A O 1
ATOM 1399 N N . LEU A 1 170 ? -9.364 -5.406 -4.383 1.00 95.38 170 LEU A N 1
ATOM 1400 C CA . LEU A 1 170 ? -9.823 -6.782 -4.227 1.00 95.38 170 LEU A CA 1
ATOM 1401 C C . LEU A 1 170 ? -10.922 -6.830 -3.156 1.00 95.38 170 LEU A C 1
ATOM 1403 O O . LEU A 1 170 ? -10.704 -6.397 -2.020 1.00 95.38 170 LEU A O 1
ATOM 1407 N N . VAL A 1 171 ? -12.098 -7.344 -3.519 1.00 94.94 171 VAL A N 1
ATOM 1408 C CA . VAL A 1 171 ? -13.263 -7.413 -2.621 1.00 94.94 171 VAL A CA 1
ATOM 1409 C C . VAL A 1 171 ? -13.022 -8.386 -1.471 1.00 94.94 171 VAL A C 1
ATOM 1411 O O . VAL A 1 171 ? -12.206 -9.296 -1.571 1.00 94.94 171 VAL A O 1
ATOM 1414 N N . ASP A 1 172 ? -13.717 -8.192 -0.351 1.00 93.88 172 ASP A N 1
ATOM 1415 C CA . ASP A 1 172 ? -13.644 -9.080 0.822 1.00 93.88 172 ASP A CA 1
ATOM 1416 C C . ASP A 1 172 ? -12.237 -9.167 1.463 1.00 93.88 172 ASP A C 1
ATOM 1418 O O . ASP A 1 172 ? -12.021 -9.900 2.427 1.00 93.88 172 ASP A O 1
ATOM 1422 N N . GLY A 1 173 ? -11.278 -8.366 0.987 1.00 91.75 173 GLY A N 1
ATOM 1423 C CA . GLY A 1 173 ? -9.928 -8.277 1.526 1.00 91.75 173 GLY A CA 1
ATOM 1424 C C . GLY A 1 173 ? -9.816 -7.426 2.797 1.00 91.75 173 GLY A C 1
ATOM 1425 O O . GLY A 1 173 ? -10.766 -6.751 3.202 1.00 91.75 173 GLY A O 1
ATOM 1426 N N . PRO A 1 174 ? -8.631 -7.403 3.431 1.00 90.56 174 PRO A N 1
ATOM 1427 C CA . PRO A 1 174 ? -8.397 -6.646 4.664 1.00 90.56 174 PRO A CA 1
ATOM 1428 C C . PRO A 1 174 ? -8.487 -5.123 4.477 1.00 90.56 174 PRO A C 1
ATOM 1430 O O . PRO A 1 174 ? -8.710 -4.400 5.442 1.00 90.56 174 PRO A O 1
ATOM 1433 N N . ARG A 1 175 ? -8.317 -4.630 3.243 1.00 89.56 175 ARG A N 1
ATOM 1434 C CA . ARG A 1 175 ? -8.356 -3.201 2.885 1.00 89.56 175 ARG A CA 1
ATOM 1435 C C . ARG A 1 175 ? -9.560 -2.832 2.007 1.00 89.56 175 ARG A C 1
ATOM 1437 O O . ARG A 1 175 ? -9.478 -1.873 1.255 1.00 89.56 175 ARG A O 1
ATOM 1444 N N . ASP A 1 176 ? -10.657 -3.589 2.087 1.00 92.44 176 ASP A N 1
ATOM 1445 C CA . ASP A 1 176 ? -11.890 -3.281 1.346 1.00 92.44 176 ASP A CA 1
ATOM 1446 C C . ASP A 1 176 ? -12.492 -1.948 1.837 1.00 92.44 176 ASP A C 1
ATOM 1448 O O . ASP A 1 176 ? -12.978 -1.820 2.973 1.00 92.44 176 ASP A O 1
ATOM 1452 N N . LEU A 1 177 ? -12.448 -0.935 0.971 1.00 89.88 177 LEU A N 1
ATOM 1453 C CA . LEU A 1 177 ? -12.903 0.414 1.263 1.00 89.88 177 LEU A CA 1
ATOM 1454 C C . LEU A 1 177 ? -14.421 0.460 1.408 1.00 89.88 177 LEU A C 1
ATOM 1456 O O . LEU A 1 177 ? -14.923 1.108 2.327 1.00 89.88 177 LEU A O 1
ATOM 1460 N N . ARG A 1 178 ? -15.173 -0.254 0.561 1.00 92.06 178 ARG A N 1
ATOM 1461 C CA . ARG A 1 178 ? -16.643 -0.274 0.645 1.00 92.06 178 ARG A CA 1
ATOM 1462 C C . ARG A 1 178 ? -17.115 -0.904 1.950 1.00 92.06 178 ARG A C 1
ATOM 1464 O O . ARG A 1 178 ? -18.062 -0.397 2.551 1.00 92.06 178 ARG A O 1
ATOM 1471 N N . PHE A 1 179 ? -16.455 -1.964 2.412 1.00 94.75 179 PHE A N 1
ATOM 1472 C CA . PHE A 1 179 ? -16.726 -2.567 3.719 1.00 94.75 179 PHE A CA 1
ATOM 1473 C C . PHE A 1 179 ? -16.496 -1.567 4.853 1.00 94.75 179 PHE A C 1
ATOM 1475 O O . PHE A 1 179 ? -17.378 -1.351 5.683 1.00 94.75 179 PHE A O 1
ATOM 1482 N N . THR A 1 180 ? -15.353 -0.881 4.825 1.00 93.81 180 THR A N 1
ATOM 1483 C CA . THR A 1 180 ? -14.995 0.128 5.828 1.00 93.81 180 THR A CA 1
ATOM 1484 C C . THR A 1 180 ? -15.973 1.306 5.831 1.00 93.81 180 THR A C 1
ATOM 1486 O O . THR A 1 180 ? -16.421 1.742 6.891 1.00 93.81 180 THR A O 1
ATOM 1489 N N . MET A 1 181 ? -16.351 1.811 4.655 1.00 92.56 181 MET A N 1
ATOM 1490 C CA . MET A 1 181 ? -17.311 2.909 4.511 1.00 92.56 181 MET A CA 1
ATOM 1491 C C . MET A 1 181 ? -18.717 2.508 4.959 1.00 92.56 181 MET A C 1
ATOM 1493 O O . MET A 1 181 ? -19.393 3.295 5.618 1.00 92.56 181 MET A O 1
ATOM 1497 N N . THR A 1 182 ? -19.137 1.275 4.671 1.00 94.12 182 THR A N 1
ATOM 1498 C CA . THR A 1 182 ? -20.424 0.738 5.137 1.00 94.12 182 THR A CA 1
ATOM 1499 C C . THR A 1 182 ? -20.437 0.625 6.660 1.00 94.12 182 THR A C 1
ATOM 1501 O O . THR A 1 182 ? -21.386 1.080 7.291 1.00 94.12 182 THR A O 1
ATOM 1504 N N . ALA A 1 183 ? -19.362 0.115 7.269 1.00 93.69 183 ALA A N 1
ATOM 1505 C CA . ALA A 1 183 ? -19.233 0.062 8.723 1.00 93.69 183 ALA A CA 1
ATOM 1506 C C . ALA A 1 183 ? -19.287 1.461 9.360 1.00 93.69 183 ALA A C 1
ATOM 1508 O O . ALA A 1 183 ? -19.997 1.655 10.344 1.00 93.69 183 ALA A O 1
ATOM 1509 N N . LYS A 1 184 ? -18.603 2.456 8.778 1.00 91.06 184 LYS A N 1
ATOM 1510 C CA . LYS A 1 184 ? -18.679 3.856 9.235 1.00 91.06 184 LYS A CA 1
ATOM 1511 C C . LYS A 1 184 ? -20.093 4.426 9.125 1.00 91.06 184 LYS A C 1
ATOM 1513 O O . LYS A 1 184 ? -20.546 5.086 10.054 1.00 91.06 184 LYS A O 1
ATOM 1518 N N . ALA A 1 185 ? -20.787 4.169 8.016 1.00 90.94 185 ALA A N 1
ATOM 1519 C CA . ALA A 1 185 ? -22.155 4.635 7.805 1.00 90.94 185 ALA A CA 1
ATOM 1520 C C . ALA A 1 185 ? -23.132 4.006 8.811 1.00 90.94 185 ALA A C 1
ATOM 1522 O O . ALA A 1 185 ? -23.924 4.723 9.413 1.00 90.94 185 ALA A O 1
ATOM 1523 N N . VAL A 1 186 ? -23.030 2.694 9.051 1.00 92.00 186 VAL A N 1
ATOM 1524 C CA . VAL A 1 186 ? -23.845 1.986 10.052 1.00 92.00 186 VAL A CA 1
ATOM 1525 C C . VAL A 1 186 ? -23.532 2.480 11.463 1.00 92.00 186 VAL A C 1
ATOM 1527 O O . VAL A 1 186 ? -24.453 2.768 12.222 1.00 92.00 186 VAL A O 1
ATOM 1530 N N . ALA A 1 187 ? -22.251 2.629 11.813 1.00 89.69 187 ALA A N 1
ATOM 1531 C CA . ALA A 1 187 ? -21.845 3.156 13.113 1.00 89.69 187 ALA A CA 1
ATOM 1532 C C . ALA A 1 187 ? -22.414 4.560 13.342 1.00 89.69 187 ALA A C 1
ATOM 1534 O O . ALA A 1 187 ? -22.978 4.819 14.401 1.00 89.69 187 ALA A O 1
ATOM 1535 N N . ARG A 1 188 ? -22.323 5.436 12.333 1.00 86.38 188 ARG A N 1
ATOM 1536 C CA . ARG A 1 188 ? -22.894 6.783 12.368 1.00 86.38 188 ARG A CA 1
ATOM 1537 C C . ARG A 1 188 ? -24.419 6.760 12.498 1.00 86.38 188 ARG A C 1
ATOM 1539 O O . ARG A 1 188 ? -24.941 7.464 13.350 1.00 86.38 188 ARG A O 1
ATOM 1546 N N . GLY A 1 189 ? -25.118 5.942 11.712 1.00 88.00 189 GLY A N 1
ATOM 1547 C CA . GLY A 1 189 ? -26.580 5.844 11.766 1.00 88.00 189 GLY A CA 1
ATOM 1548 C C . GLY A 1 189 ? -27.085 5.354 13.124 1.00 88.00 189 GLY A C 1
ATOM 1549 O O . GLY A 1 189 ? -27.962 5.977 13.708 1.00 88.00 189 GLY A O 1
ATOM 1550 N N . GLN A 1 190 ? -26.466 4.307 13.686 1.00 86.69 190 GLN A N 1
ATOM 1551 C CA . GLN A 1 190 ? -26.768 3.830 15.047 1.00 86.69 190 GLN A CA 1
ATOM 1552 C C . GLN A 1 190 ? -26.528 4.911 16.099 1.00 86.69 190 GLN A C 1
ATOM 1554 O O . GLN A 1 190 ? -27.270 5.035 17.066 1.00 86.69 190 GLN A O 1
ATOM 1559 N N . HIS A 1 191 ? -25.452 5.663 15.908 1.00 80.38 191 HIS A N 1
ATOM 1560 C CA . HIS A 1 191 ? -25.039 6.726 16.791 1.00 80.38 191 HIS A CA 1
ATOM 1561 C C . HIS A 1 191 ? -26.043 7.908 16.751 1.00 80.38 191 HIS A C 1
ATOM 1563 O O . HIS A 1 191 ? -26.454 8.419 17.788 1.00 80.38 191 HIS A O 1
ATOM 1569 N N . GLU A 1 192 ? -26.466 8.333 15.559 1.00 82.50 192 GLU A N 1
ATOM 1570 C CA . GLU A 1 192 ? -27.429 9.425 15.344 1.00 82.50 192 GLU A CA 1
ATOM 1571 C C . GLU A 1 192 ? -28.900 8.990 15.534 1.00 82.50 192 GLU A C 1
ATOM 1573 O O . GLU A 1 192 ? -29.799 9.823 15.454 1.00 82.50 192 GLU A O 1
ATOM 1578 N N . GLY A 1 193 ? -29.156 7.705 15.813 1.00 83.94 193 GLY A N 1
ATOM 1579 C CA . GLY A 1 193 ? -30.503 7.155 16.002 1.00 83.94 193 GLY A CA 1
ATOM 1580 C C . GLY A 1 193 ? -31.315 7.042 14.709 1.00 83.94 193 GLY A C 1
ATOM 1581 O O . GLY A 1 193 ? -32.541 6.993 14.750 1.00 83.94 193 GLY A O 1
ATOM 1582 N N . TRP A 1 194 ? -30.651 7.032 13.553 1.00 84.69 194 TRP A N 1
ATOM 1583 C CA . TRP A 1 194 ? -31.310 6.945 12.255 1.00 84.69 194 TRP A CA 1
ATOM 1584 C C . TRP A 1 194 ? -31.793 5.525 11.970 1.00 84.69 194 TRP A C 1
ATOM 1586 O O . TRP A 1 194 ? -31.079 4.545 12.206 1.00 84.69 194 TRP A O 1
ATOM 1596 N N . ALA A 1 195 ? -32.989 5.423 11.390 1.00 85.06 195 ALA A N 1
ATOM 1597 C CA . ALA A 1 195 ? -33.452 4.180 10.792 1.00 85.06 195 ALA A CA 1
ATOM 1598 C C . ALA A 1 195 ? -32.532 3.780 9.624 1.00 85.06 195 ALA A C 1
ATOM 1600 O O . ALA A 1 195 ? -31.945 4.624 8.944 1.00 85.06 195 ALA A O 1
ATOM 1601 N N . MET A 1 196 ? -32.375 2.474 9.403 1.00 84.19 196 MET A N 1
ATOM 1602 C CA . MET A 1 196 ? -31.506 1.967 8.344 1.00 84.19 196 MET A CA 1
ATOM 1603 C C . MET A 1 196 ? -32.128 2.235 6.969 1.00 84.19 196 MET A C 1
ATOM 1605 O O . MET A 1 196 ? -33.183 1.699 6.651 1.00 84.19 196 MET A O 1
ATOM 1609 N N . ASN A 1 197 ? -31.436 3.008 6.132 1.00 90.62 197 ASN A N 1
ATOM 1610 C CA . ASN A 1 197 ? -31.868 3.260 4.757 1.00 90.62 197 ASN A CA 1
ATOM 1611 C C . ASN A 1 197 ? -31.635 2.033 3.857 1.00 90.62 197 ASN A C 1
ATOM 1613 O O . ASN A 1 197 ? -30.623 1.337 3.996 1.00 90.62 197 ASN A O 1
ATOM 1617 N N . ASP A 1 198 ? -32.475 1.858 2.833 1.00 93.06 198 ASP A N 1
ATOM 1618 C CA . ASP A 1 198 ? -32.390 0.751 1.865 1.00 93.06 198 ASP A CA 1
ATOM 1619 C C . ASP A 1 198 ? -31.024 0.634 1.180 1.00 93.06 198 ASP A C 1
ATOM 1621 O O . ASP A 1 198 ? -30.521 -0.464 0.936 1.00 93.06 198 ASP A O 1
ATOM 1625 N N . VAL A 1 199 ? -30.390 1.767 0.860 1.00 92.50 199 VAL A N 1
ATOM 1626 C CA . VAL A 1 199 ? -29.060 1.791 0.228 1.00 92.50 199 VAL A CA 1
ATOM 1627 C C . VAL A 1 199 ? -28.002 1.234 1.177 1.00 92.50 199 VAL A C 1
ATOM 1629 O O . VAL A 1 199 ? -27.149 0.445 0.762 1.00 92.50 199 VAL A O 1
ATOM 1632 N N . THR A 1 200 ? -28.062 1.617 2.453 1.00 90.69 200 THR A N 1
ATOM 1633 C CA . THR A 1 200 ? -27.146 1.124 3.484 1.00 90.69 200 THR A CA 1
ATOM 1634 C C . THR A 1 200 ? -27.374 -0.361 3.715 1.00 90.69 200 THR A C 1
ATOM 1636 O O . THR A 1 200 ? -26.404 -1.113 3.712 1.00 90.69 200 THR A O 1
ATOM 1639 N N . GLN A 1 201 ? -28.631 -0.804 3.791 1.00 93.69 201 GLN A N 1
ATOM 1640 C CA . GLN A 1 201 ? -28.973 -2.219 3.924 1.00 93.69 201 GLN A CA 1
ATOM 1641 C C . GLN A 1 201 ? -28.435 -3.046 2.743 1.00 93.69 201 GLN A C 1
ATOM 1643 O O . GLN A 1 201 ? -27.690 -4.005 2.942 1.00 93.69 201 GLN A O 1
ATOM 1648 N N . LYS A 1 202 ? -28.666 -2.596 1.501 1.00 95.12 202 LYS A N 1
ATOM 1649 C CA . LYS A 1 202 ? -28.100 -3.224 0.292 1.00 95.12 202 LYS A CA 1
ATOM 1650 C C . LYS A 1 202 ? -26.571 -3.269 0.319 1.00 95.12 202 LYS A C 1
ATOM 1652 O O . LYS A 1 202 ? -25.974 -4.228 -0.169 1.00 95.12 202 LYS A O 1
ATOM 1657 N N . ASN A 1 203 ? -25.914 -2.234 0.844 1.00 94.38 203 ASN A N 1
ATOM 1658 C CA . ASN A 1 203 ? -24.459 -2.215 0.980 1.00 94.38 203 ASN A CA 1
ATOM 1659 C C . ASN A 1 203 ? -23.975 -3.218 2.030 1.00 94.38 203 ASN A C 1
ATOM 1661 O O . ASN A 1 203 ? -23.023 -3.941 1.745 1.00 94.38 203 ASN A O 1
ATOM 1665 N N . VAL A 1 204 ? -24.644 -3.299 3.184 1.00 94.88 204 VAL A N 1
ATOM 1666 C CA . VAL A 1 204 ? -24.375 -4.285 4.242 1.00 94.88 204 VAL A CA 1
ATOM 1667 C C . VAL A 1 204 ? -24.450 -5.696 3.673 1.00 94.88 204 VAL A C 1
ATOM 1669 O O . VAL A 1 204 ? -23.499 -6.463 3.818 1.00 94.88 204 VAL A O 1
ATOM 1672 N N . ASP A 1 205 ? -25.518 -6.019 2.949 1.00 94.69 205 ASP A N 1
ATOM 1673 C CA . ASP A 1 205 ? -25.688 -7.351 2.368 1.00 94.69 205 ASP A CA 1
ATOM 1674 C C . ASP A 1 205 ? -24.600 -7.641 1.318 1.00 94.69 205 ASP A C 1
ATOM 1676 O O . ASP A 1 205 ? -23.990 -8.710 1.321 1.00 94.69 205 ASP A O 1
ATOM 1680 N N . LYS A 1 206 ? -24.246 -6.657 0.477 1.00 93.56 206 LYS A N 1
ATOM 1681 C CA . LYS A 1 206 ? -23.182 -6.799 -0.535 1.00 93.56 206 LYS A CA 1
ATOM 1682 C C . LYS A 1 206 ? -21.798 -7.087 0.050 1.00 93.56 206 LYS A C 1
ATOM 1684 O O . LYS A 1 206 ? -21.060 -7.870 -0.543 1.00 93.56 206 LYS A O 1
ATOM 1689 N N . VAL A 1 207 ? -21.421 -6.433 1.149 1.00 94.44 207 VAL A N 1
ATOM 1690 C CA . VAL A 1 207 ? -20.066 -6.544 1.732 1.00 94.44 207 VAL A CA 1
ATOM 1691 C C . VAL A 1 207 ? -19.923 -7.684 2.744 1.00 94.44 207 VAL A C 1
ATOM 1693 O O . VAL A 1 207 ? -18.818 -7.936 3.229 1.00 94.44 207 VAL A O 1
ATOM 1696 N N . THR A 1 208 ? -21.034 -8.349 3.081 1.00 95.88 208 THR A N 1
ATOM 1697 C CA . THR A 1 208 ? -21.071 -9.464 4.039 1.00 95.88 208 THR A CA 1
ATOM 1698 C C . THR A 1 208 ? -21.388 -10.811 3.394 1.00 95.88 208 THR A C 1
ATOM 1700 O O . THR A 1 208 ? -20.990 -11.826 3.952 1.00 95.88 208 THR A O 1
ATOM 1703 N N . ARG A 1 209 ? -22.039 -10.845 2.220 1.00 93.31 209 ARG A N 1
ATOM 1704 C CA . ARG A 1 209 ? -22.518 -12.082 1.574 1.00 93.31 209 ARG A CA 1
ATOM 1705 C C . ARG A 1 209 ? -21.457 -13.172 1.381 1.00 93.31 209 ARG A C 1
ATOM 1707 O O . ARG A 1 209 ? -21.758 -14.328 1.636 1.00 93.31 209 ARG A O 1
ATOM 1714 N N . TYR A 1 210 ? -20.260 -12.813 0.916 1.00 94.12 210 TYR A N 1
ATOM 1715 C CA . TYR A 1 210 ? -19.183 -13.769 0.591 1.00 94.12 210 TYR A CA 1
ATOM 1716 C C . TYR A 1 210 ? -17.938 -13.599 1.469 1.00 94.12 210 TYR A C 1
ATOM 1718 O O . TYR A 1 210 ? -16.929 -14.264 1.262 1.00 94.12 210 TYR A O 1
ATOM 1726 N N . ARG A 1 211 ? -17.983 -12.682 2.439 1.00 94.19 211 ARG A N 1
ATOM 1727 C CA . ARG A 1 211 ? -16.853 -12.419 3.326 1.00 94.19 211 ARG A CA 1
ATOM 1728 C C . ARG A 1 211 ? -16.826 -13.459 4.440 1.00 94.19 211 ARG A C 1
ATOM 1730 O O . ARG A 1 211 ? -17.844 -13.723 5.078 1.00 94.19 211 ARG A O 1
ATOM 1737 N N . GLU A 1 212 ? -15.636 -13.957 4.748 1.00 91.56 212 GLU A N 1
ATOM 1738 C CA . GLU A 1 212 ? -15.402 -14.774 5.935 1.00 91.56 212 GLU A CA 1
ATOM 1739 C C . GLU A 1 212 ? -15.867 -14.037 7.208 1.00 91.56 212 GLU A C 1
ATOM 1741 O O . GLU A 1 212 ? -15.502 -12.886 7.462 1.00 91.56 212 GLU A O 1
ATOM 1746 N N . GLY A 1 213 ? -16.740 -14.673 7.993 1.00 91.31 213 GLY A N 1
ATOM 1747 C CA . GLY A 1 213 ? -17.363 -14.069 9.178 1.00 91.31 213 GLY A CA 1
ATOM 1748 C C . GLY A 1 213 ? -18.528 -13.105 8.897 1.00 91.31 213 GLY A C 1
ATOM 1749 O O . GLY A 1 213 ? -19.189 -12.677 9.847 1.00 91.31 213 GLY A O 1
ATOM 1750 N N . GLY A 1 214 ? -18.821 -12.782 7.632 1.00 93.69 214 GLY A N 1
ATOM 1751 C CA . GLY A 1 214 ? -20.016 -12.063 7.178 1.00 93.69 214 GLY A CA 1
ATOM 1752 C C . GLY A 1 214 ? -20.415 -10.857 8.038 1.00 93.69 214 GLY A C 1
ATOM 1753 O O . GLY A 1 214 ? -19.624 -9.936 8.255 1.00 93.69 214 GLY A O 1
ATOM 1754 N N . LYS A 1 215 ? -21.658 -10.859 8.545 1.00 94.06 215 LYS A N 1
ATOM 1755 C CA . LYS A 1 215 ? -22.189 -9.785 9.407 1.00 94.06 215 LYS A CA 1
ATOM 1756 C C . LYS A 1 215 ? -21.423 -9.637 10.724 1.00 94.06 215 LYS A C 1
ATOM 1758 O O . LYS A 1 215 ? -21.159 -8.513 11.125 1.00 94.06 215 LYS A O 1
ATOM 1763 N N . LYS A 1 216 ? -20.948 -10.731 11.335 1.00 95.56 216 LYS A N 1
ATOM 1764 C CA . LYS A 1 216 ? -20.157 -10.660 12.581 1.00 95.56 216 LYS A CA 1
ATOM 1765 C C . LYS A 1 216 ? -18.864 -9.864 12.383 1.00 95.56 216 LYS A C 1
ATOM 1767 O O . LYS A 1 216 ? -18.474 -9.089 13.255 1.00 95.56 216 LYS A O 1
ATOM 1772 N N . ALA A 1 217 ? -18.207 -10.029 11.232 1.00 94.19 217 ALA A N 1
ATOM 1773 C CA . ALA A 1 217 ? -17.024 -9.245 10.885 1.00 94.19 217 ALA A CA 1
ATOM 1774 C C . ALA A 1 217 ? -17.360 -7.752 10.726 1.00 94.19 217 ALA A C 1
ATOM 1776 O O . ALA A 1 217 ? -16.597 -6.897 11.180 1.00 94.19 217 ALA A O 1
ATOM 1777 N N . LEU A 1 218 ? -18.511 -7.437 10.121 1.00 94.50 218 LEU A N 1
ATOM 1778 C CA . LEU A 1 218 ? -18.992 -6.063 9.989 1.00 94.50 218 LEU A CA 1
ATOM 1779 C C . LEU A 1 218 ? -19.306 -5.442 11.354 1.00 94.50 218 LEU A C 1
ATOM 1781 O O . LEU A 1 218 ? -18.824 -4.352 11.643 1.00 94.50 218 LEU A O 1
ATOM 1785 N N . ASP A 1 219 ? -20.047 -6.142 12.209 1.00 93.75 219 ASP A N 1
ATOM 1786 C CA . ASP A 1 219 ? -20.437 -5.663 13.539 1.00 93.75 219 ASP A CA 1
ATOM 1787 C C . ASP A 1 219 ? -19.216 -5.399 14.427 1.00 93.75 219 ASP A C 1
ATOM 1789 O O . ASP A 1 219 ? -19.157 -4.402 15.154 1.00 93.75 219 ASP A O 1
ATOM 1793 N N . LYS A 1 220 ? -18.187 -6.250 14.313 1.00 93.62 220 LYS A N 1
ATOM 1794 C CA . LYS A 1 220 ? -16.892 -6.038 14.967 1.00 93.62 220 LYS A CA 1
ATOM 1795 C C . LYS A 1 220 ? -16.221 -4.744 14.501 1.00 93.62 220 LYS A C 1
ATOM 1797 O O . LYS A 1 220 ? -15.654 -4.031 15.321 1.00 93.62 220 LYS A O 1
ATOM 1802 N N . LEU A 1 221 ? -16.276 -4.421 13.210 1.00 91.00 221 LEU A N 1
ATOM 1803 C CA . LEU A 1 221 ? -15.707 -3.174 12.693 1.00 91.00 221 LEU A CA 1
ATOM 1804 C C . LEU A 1 221 ? -16.566 -1.951 13.071 1.00 91.00 221 LEU A C 1
ATOM 1806 O O . LEU A 1 221 ? -16.032 -0.896 13.407 1.00 91.00 221 LEU A O 1
ATOM 1810 N N . VAL A 1 222 ? -17.893 -2.091 13.083 1.00 91.31 222 VAL A N 1
ATOM 1811 C CA . VAL A 1 222 ? -18.833 -1.051 13.536 1.00 91.31 222 VAL A CA 1
ATOM 1812 C C . VAL A 1 222 ? -18.567 -0.674 14.994 1.00 91.31 222 VAL A C 1
ATOM 1814 O O . VAL A 1 222 ? -18.506 0.513 15.314 1.00 91.31 222 VAL A O 1
ATOM 1817 N N . SER A 1 223 ? -18.361 -1.653 15.881 1.00 87.75 223 SER A N 1
ATOM 1818 C CA . SER A 1 223 ? -18.069 -1.383 17.295 1.00 87.75 223 SER A CA 1
ATOM 1819 C C . SER A 1 223 ? -16.741 -0.644 17.492 1.00 87.75 223 SER A C 1
ATOM 1821 O O . SER A 1 223 ? -16.658 0.238 18.346 1.00 87.75 223 SER A O 1
ATOM 1823 N N . GLN A 1 224 ? -15.733 -0.903 16.653 1.00 85.56 224 GLN A N 1
ATOM 1824 C CA . GLN A 1 224 ? -14.472 -0.153 16.674 1.00 85.56 224 GLN A CA 1
ATOM 1825 C C . GLN A 1 224 ? -14.674 1.335 16.356 1.00 85.56 224 GLN A C 1
ATOM 1827 O O . GLN A 1 224 ? -14.041 2.178 16.991 1.00 85.56 224 GLN A O 1
ATOM 1832 N N . PHE A 1 225 ? -15.585 1.676 15.438 1.00 83.69 225 PHE A N 1
ATOM 1833 C CA . PHE A 1 225 ? -15.902 3.070 15.102 1.00 83.69 225 PHE A CA 1
ATOM 1834 C C . PHE A 1 225 ? -16.745 3.800 16.155 1.00 83.69 225 PHE A C 1
ATOM 1836 O O . PHE A 1 225 ? -16.796 5.028 16.132 1.00 83.69 225 PHE A O 1
ATOM 1843 N N . LYS A 1 226 ? -17.365 3.087 17.107 1.00 73.25 226 LYS A N 1
ATOM 1844 C CA . LYS A 1 226 ? -18.062 3.717 18.245 1.00 73.25 226 LYS A CA 1
ATOM 1845 C C . LYS A 1 226 ? -17.096 4.364 19.235 1.00 73.25 226 LYS A C 1
ATOM 1847 O O . LYS A 1 226 ? -17.488 5.238 20.002 1.00 73.25 226 LYS A O 1
ATOM 1852 N N . HIS A 1 227 ? -15.835 3.943 19.239 1.00 67.25 227 HIS A N 1
ATOM 1853 C CA . HIS A 1 227 ? -14.832 4.435 20.170 1.00 67.25 227 HIS A CA 1
ATOM 1854 C C . HIS A 1 227 ? -13.901 5.456 19.507 1.00 67.25 227 HIS A C 1
ATOM 1856 O O . HIS A 1 227 ? -13.499 5.310 18.356 1.00 67.25 227 HIS A O 1
ATOM 1862 N N . LEU A 1 228 ? -13.487 6.480 20.263 1.00 65.50 228 LEU A N 1
ATOM 1863 C CA . LEU A 1 228 ? -12.441 7.411 19.829 1.00 65.50 228 LEU A CA 1
ATOM 1864 C C . LEU A 1 228 ? -11.159 6.621 19.524 1.00 65.50 228 LEU A C 1
ATOM 1866 O O . LEU A 1 228 ? -10.655 5.927 20.409 1.00 65.50 228 LEU A O 1
ATOM 1870 N N . SER A 1 229 ? -10.611 6.742 18.313 1.00 65.69 229 SER A N 1
ATOM 1871 C CA . SER A 1 229 ? -9.386 6.061 17.851 1.00 65.69 229 SER A CA 1
ATOM 1872 C C . SER A 1 229 ? -8.118 6.583 18.554 1.00 65.69 229 SER A C 1
ATOM 1874 O O . SER A 1 229 ? -7.228 7.156 17.935 1.00 65.69 229 SER A O 1
ATOM 1876 N N . ARG A 1 230 ? -8.068 6.465 19.883 1.00 72.19 230 ARG A N 1
ATOM 1877 C CA . ARG A 1 230 ? -7.001 6.924 20.778 1.00 72.19 230 ARG A CA 1
ATOM 1878 C C . ARG A 1 230 ? -6.824 5.929 21.922 1.00 72.19 230 ARG A C 1
ATOM 1880 O O . ARG A 1 230 ? -7.819 5.429 22.452 1.00 72.19 230 ARG A O 1
ATOM 1887 N N . HIS A 1 231 ? -5.574 5.713 22.338 1.00 77.50 231 HIS A N 1
ATOM 1888 C CA . HIS A 1 231 ? -5.241 4.973 23.560 1.00 77.50 231 HIS A CA 1
ATOM 1889 C C . HIS A 1 231 ? -5.859 5.636 24.800 1.00 77.50 231 HIS A C 1
ATOM 1891 O O . HIS A 1 231 ? -6.115 6.843 24.800 1.00 77.50 231 HIS A O 1
ATOM 1897 N N . SER A 1 232 ? -6.079 4.852 25.863 1.00 80.69 232 SER A N 1
ATOM 1898 C CA . SER A 1 232 ? -6.792 5.285 27.078 1.00 80.69 232 SER A CA 1
ATOM 1899 C C . SER A 1 232 ? -6.263 6.611 27.647 1.00 80.69 232 SER A C 1
ATOM 1901 O O . SER A 1 232 ? -7.042 7.543 27.843 1.00 80.69 232 SER A O 1
ATOM 1903 N N . ALA A 1 233 ? -4.939 6.754 27.789 1.00 86.25 233 ALA A N 1
ATOM 1904 C CA . ALA A 1 233 ? -4.311 7.970 28.314 1.00 86.25 233 ALA A CA 1
ATOM 1905 C C . ALA A 1 233 ? -4.558 9.204 27.422 1.00 86.25 233 ALA A C 1
ATOM 1907 O O . ALA A 1 233 ? -5.001 10.247 27.899 1.00 86.25 233 ALA A O 1
ATOM 1908 N N . ALA A 1 234 ? -4.363 9.072 26.106 1.00 86.44 234 ALA A N 1
ATOM 1909 C CA . ALA A 1 234 ? -4.591 10.156 25.145 1.00 86.44 234 ALA A CA 1
ATOM 1910 C C . ALA A 1 234 ? -6.076 10.543 25.024 1.00 86.44 234 ALA A C 1
ATOM 1912 O O . ALA A 1 234 ? -6.411 11.695 24.732 1.00 86.44 234 ALA A O 1
ATOM 1913 N N . ARG A 1 235 ? -6.983 9.582 25.239 1.00 87.00 235 ARG A N 1
ATOM 1914 C CA . ARG A 1 235 ? -8.424 9.837 25.321 1.00 87.00 235 ARG A CA 1
ATOM 1915 C C . ARG A 1 235 ? -8.764 10.612 26.592 1.00 87.00 235 ARG A C 1
ATOM 1917 O O . ARG A 1 235 ? -9.465 11.613 26.498 1.00 87.00 235 ARG A O 1
ATOM 1924 N N . GLN A 1 236 ? -8.246 10.193 27.747 1.00 88.88 236 GLN A N 1
ATOM 1925 C CA . GLN A 1 236 ? -8.454 10.901 29.011 1.00 88.88 236 GLN A CA 1
ATOM 1926 C C . GLN A 1 236 ? -7.924 12.335 28.948 1.00 88.88 236 GLN A C 1
ATOM 1928 O O . GLN A 1 236 ? -8.662 13.251 29.290 1.00 88.88 236 GLN A O 1
ATOM 1933 N N . ALA A 1 237 ? -6.709 12.549 28.437 1.00 90.75 237 ALA A N 1
ATOM 1934 C CA . ALA A 1 237 ? -6.141 13.887 28.275 1.00 90.75 237 ALA A CA 1
ATOM 1935 C C . ALA A 1 237 ? -7.030 14.806 27.414 1.00 90.75 237 ALA A C 1
ATOM 1937 O O . ALA A 1 237 ? -7.310 15.934 27.809 1.00 90.75 237 ALA A O 1
ATOM 1938 N N . LEU A 1 238 ? -7.550 14.304 26.285 1.00 92.00 238 LEU A N 1
ATOM 1939 C CA . LEU A 1 238 ? -8.484 15.056 25.437 1.00 92.00 238 LEU A CA 1
ATOM 1940 C C . LEU A 1 238 ? -9.766 15.436 26.182 1.00 92.00 238 LEU A C 1
ATOM 1942 O O . LEU A 1 238 ? -10.194 16.582 26.100 1.00 92.00 238 LEU A O 1
ATOM 1946 N N . LEU A 1 239 ? -10.398 14.474 26.862 1.00 92.62 239 LEU A N 1
ATOM 1947 C CA . LEU A 1 239 ? -11.661 14.719 27.560 1.00 92.62 239 LEU A CA 1
ATOM 1948 C C . LEU A 1 239 ? -11.477 15.712 28.707 1.00 92.62 239 LEU A C 1
ATOM 1950 O O . LEU A 1 239 ? -12.292 16.615 28.850 1.00 92.62 239 LEU A O 1
ATOM 1954 N N . ARG A 1 240 ? -10.384 15.592 29.470 1.00 94.12 240 ARG A N 1
ATOM 1955 C CA . ARG A 1 240 ? -10.017 16.561 30.509 1.00 94.12 240 ARG A CA 1
ATOM 1956 C C . ARG A 1 240 ? -9.818 17.957 29.922 1.00 94.12 240 ARG A C 1
ATOM 1958 O O . ARG A 1 240 ? -10.387 18.906 30.443 1.00 94.12 240 ARG A O 1
ATOM 1965 N N . GLY A 1 241 ? -9.092 18.067 28.807 1.00 95.00 241 GLY A N 1
ATOM 1966 C CA . GLY A 1 241 ? -8.898 19.336 28.103 1.00 95.00 241 GLY A CA 1
ATOM 1967 C C . GLY A 1 241 ? -10.214 19.965 27.640 1.00 95.00 241 GLY A C 1
ATOM 1968 O O . GLY A 1 241 ? -10.459 21.132 27.919 1.00 95.00 241 GLY A O 1
ATOM 1969 N N . LEU A 1 242 ? -11.101 19.186 27.007 1.00 95.38 242 LEU A N 1
ATOM 1970 C CA . LEU A 1 242 ? -12.417 19.672 26.569 1.00 95.38 242 LEU A CA 1
ATOM 1971 C C . LEU A 1 242 ? -13.285 20.130 27.745 1.00 95.38 242 LEU A C 1
ATOM 1973 O O . LEU A 1 242 ? -13.905 21.183 27.655 1.00 95.38 242 LEU A O 1
ATOM 1977 N N . VAL A 1 243 ? -13.324 19.371 28.843 1.00 96.50 243 VAL A N 1
ATOM 1978 C CA . VAL A 1 243 ? -14.096 19.747 30.037 1.00 96.50 243 VAL A CA 1
ATOM 1979 C C . VAL A 1 243 ? -13.514 20.996 30.700 1.00 96.50 243 VAL A C 1
ATOM 1981 O O . VAL A 1 243 ? -14.280 21.882 31.060 1.00 96.50 243 VAL A O 1
ATOM 1984 N N . THR A 1 244 ? -12.187 21.127 30.804 1.00 95.94 244 THR A N 1
ATOM 1985 C CA . THR A 1 244 ? -11.552 22.363 31.291 1.00 95.94 244 THR A CA 1
ATOM 1986 C C . THR A 1 244 ? -11.917 23.556 30.414 1.00 95.94 244 THR A C 1
ATOM 1988 O O . THR A 1 244 ? -12.333 24.588 30.935 1.00 95.94 244 THR A O 1
ATOM 1991 N N . SER A 1 245 ? -11.792 23.432 29.088 1.00 96.06 245 SER A N 1
ATOM 1992 C CA . SER A 1 245 ? -12.161 24.508 28.164 1.00 96.06 245 SER A CA 1
ATOM 1993 C C . SER A 1 245 ? -13.644 24.863 28.269 1.00 96.06 245 SER A C 1
ATOM 1995 O O . SER A 1 245 ? -13.972 26.043 28.256 1.00 96.06 245 SER A O 1
ATOM 1997 N N . LEU A 1 246 ? -14.524 23.869 28.429 1.00 96.50 246 LEU A N 1
ATOM 1998 C CA . LEU A 1 246 ? -15.954 24.089 28.638 1.00 96.50 246 LEU A CA 1
ATOM 1999 C C . LEU A 1 246 ? -16.227 24.856 29.935 1.00 96.50 246 LEU A C 1
ATOM 2001 O O . LEU A 1 246 ? -17.012 25.790 29.916 1.00 96.50 246 LEU A O 1
ATOM 2005 N N . VAL A 1 247 ? -15.567 24.510 31.042 1.00 94.56 247 VAL A N 1
ATOM 2006 C CA . VAL A 1 247 ? -15.713 25.240 32.314 1.00 94.56 247 VAL A CA 1
ATOM 2007 C C . VAL A 1 247 ? -15.174 26.668 32.204 1.00 94.56 247 VAL A C 1
ATOM 2009 O O . VAL A 1 247 ? -15.762 27.584 32.764 1.00 94.56 247 VAL A O 1
ATOM 2012 N N . LYS A 1 248 ? -14.069 26.874 31.477 1.00 95.19 248 LYS A N 1
ATOM 2013 C CA . LYS A 1 248 ? -13.431 28.191 31.334 1.00 95.19 248 LYS A CA 1
ATOM 2014 C C . LYS A 1 248 ? -14.211 29.147 30.430 1.00 95.19 248 LYS A C 1
ATOM 2016 O O . LYS A 1 248 ? -14.210 30.347 30.677 1.00 95.19 248 LYS A O 1
ATOM 2021 N N . HIS A 1 249 ? -14.783 28.628 29.349 1.00 96.06 249 HIS A N 1
ATOM 2022 C CA . HIS A 1 249 ? -15.383 29.440 28.288 1.00 96.06 249 HIS A CA 1
ATOM 2023 C C . HIS A 1 249 ? -16.905 29.323 28.221 1.00 96.06 249 HIS A C 1
ATOM 2025 O O . HIS A 1 249 ? -17.508 29.978 27.379 1.00 96.06 249 HIS A O 1
ATOM 2031 N N . GLU A 1 250 ? -17.507 28.463 29.049 1.00 93.50 250 GLU A N 1
ATOM 2032 C CA . GLU A 1 250 ? -18.941 28.117 29.110 1.00 93.50 250 GLU A CA 1
ATOM 2033 C C . GLU A 1 250 ? -19.527 27.515 27.817 1.00 93.50 250 GLU A C 1
ATOM 2035 O O . GLU A 1 250 ? -20.551 26.832 27.840 1.00 93.50 250 GLU A O 1
ATOM 2040 N N . HIS A 1 251 ? -18.836 27.672 26.691 1.00 95.31 251 HIS A N 1
ATOM 2041 C CA . HIS A 1 251 ? -19.168 27.131 25.389 1.00 95.31 251 HIS A CA 1
ATOM 2042 C C . HIS A 1 251 ? -17.895 26.734 24.632 1.00 95.31 251 HIS A C 1
ATOM 2044 O O . HIS A 1 251 ? -16.891 27.445 24.645 1.00 95.31 251 HIS A O 1
ATOM 2050 N N . ILE A 1 252 ? -17.942 25.598 23.930 1.00 96.00 252 ILE A N 1
ATOM 2051 C CA . ILE A 1 252 ? -16.863 25.138 23.047 1.00 96.00 252 ILE A CA 1
ATOM 2052 C C . ILE A 1 252 ? -17.436 24.514 21.774 1.00 96.00 252 ILE A C 1
ATOM 2054 O O . ILE A 1 252 ? -18.475 23.855 21.803 1.00 96.00 252 ILE A O 1
ATOM 2058 N N . GLN A 1 253 ? -16.700 24.632 20.669 1.00 95.19 253 GLN A N 1
ATOM 2059 C CA . GLN A 1 253 ? -17.020 23.959 19.413 1.00 95.19 253 GLN A CA 1
ATOM 2060 C C . GLN A 1 253 ? -16.113 22.738 19.217 1.00 95.19 253 GLN A C 1
ATOM 2062 O O . GLN A 1 253 ? -14.887 22.830 19.248 1.00 95.19 253 GLN A O 1
ATOM 2067 N N . THR A 1 254 ? -16.706 21.560 19.024 1.00 93.19 254 THR A N 1
ATOM 2068 C CA . THR A 1 254 ? -15.971 20.315 18.759 1.00 93.19 254 THR A CA 1
ATOM 2069 C C . THR A 1 254 ? -16.841 19.324 17.991 1.00 93.19 254 THR A C 1
ATOM 2071 O O . THR A 1 254 ? -18.024 19.557 17.757 1.00 93.19 254 THR A O 1
ATOM 2074 N N . THR A 1 255 ? -16.268 18.193 17.580 1.00 84.56 255 THR A N 1
ATOM 2075 C CA . THR A 1 255 ? -17.021 17.141 16.884 1.00 84.56 255 THR A CA 1
ATOM 2076 C C . THR A 1 255 ? -18.037 16.496 17.824 1.00 84.56 255 THR A C 1
ATOM 2078 O O . THR A 1 255 ? -17.686 16.185 18.966 1.00 84.56 255 THR A O 1
ATOM 2081 N N . TRP A 1 256 ? -19.225 16.174 17.315 1.00 81.25 256 TRP A N 1
ATOM 2082 C CA . TRP A 1 256 ? -20.320 15.578 18.086 1.00 81.25 256 TRP A CA 1
ATOM 2083 C C . TRP A 1 256 ? -19.882 14.397 18.995 1.00 81.25 256 TRP A C 1
ATOM 2085 O O . TRP A 1 256 ? -20.173 14.450 20.192 1.00 81.25 256 TRP A O 1
ATOM 2095 N N . PRO A 1 257 ? -19.085 13.393 18.541 1.00 82.25 257 PRO A N 1
ATOM 2096 C CA . PRO A 1 257 ? -18.692 12.271 19.409 1.00 82.25 257 PRO A CA 1
ATOM 2097 C C . PRO A 1 257 ? -17.794 12.689 20.579 1.00 82.25 257 PRO A C 1
ATOM 2099 O O . PRO A 1 257 ? -17.929 12.183 21.689 1.00 82.25 257 PRO A O 1
ATOM 2102 N N . LYS A 1 258 ? -16.890 13.653 20.350 1.00 87.06 258 LYS A N 1
ATOM 2103 C CA . LYS A 1 258 ? -16.054 14.230 21.415 1.00 87.06 258 LYS A CA 1
ATOM 2104 C C . LYS A 1 258 ? -16.910 14.995 22.420 1.00 87.06 258 LYS A C 1
ATOM 2106 O O . LYS A 1 258 ? -16.656 14.888 23.613 1.00 87.06 258 LYS A O 1
ATOM 2111 N N . ALA A 1 259 ? -17.913 15.734 21.939 1.00 90.81 259 ALA A N 1
ATOM 2112 C CA . ALA A 1 259 ? -18.823 16.491 22.787 1.00 90.81 259 ALA A CA 1
ATOM 2113 C C . ALA A 1 259 ? -19.643 15.566 23.697 1.00 90.81 259 ALA A C 1
ATOM 2115 O O . ALA A 1 259 ? -19.692 15.808 24.897 1.00 90.81 259 ALA A O 1
ATOM 2116 N N . LYS A 1 260 ? -20.217 14.470 23.177 1.00 87.69 260 LYS A N 1
ATOM 2117 C CA . LYS A 1 260 ? -20.965 13.517 24.016 1.00 87.69 260 LYS A CA 1
ATOM 2118 C C . LYS A 1 260 ? -20.112 12.781 25.036 1.00 87.69 260 LYS A C 1
ATOM 2120 O O . LYS A 1 260 ? -20.522 12.654 26.187 1.00 87.69 260 LYS A O 1
ATOM 2125 N N . GLU A 1 261 ? -18.923 12.334 24.646 1.00 87.75 261 GLU A N 1
ATOM 2126 C CA . GLU A 1 261 ? -18.005 11.702 25.597 1.00 87.75 261 GLU A CA 1
ATOM 2127 C C . GLU A 1 261 ? -17.552 12.692 26.684 1.00 87.75 261 GLU A C 1
ATOM 2129 O O . GLU A 1 261 ? -17.481 12.332 27.862 1.00 87.75 261 GLU A O 1
ATOM 2134 N N . ALA A 1 262 ? -17.293 13.953 26.313 1.00 92.12 262 ALA A N 1
ATOM 2135 C CA . ALA A 1 262 ? -16.957 15.016 27.259 1.00 92.12 262 ALA A CA 1
ATOM 2136 C C . ALA A 1 262 ? -18.148 15.388 28.155 1.00 92.12 262 ALA A C 1
ATOM 2138 O O . ALA A 1 262 ? -17.941 15.629 29.342 1.00 92.12 262 ALA A O 1
ATOM 2139 N N . GLN A 1 263 ? -19.381 15.357 27.634 1.00 94.00 263 GLN A N 1
ATOM 2140 C CA . GLN A 1 263 ? -20.602 15.671 28.381 1.00 94.00 263 GLN A CA 1
ATOM 2141 C C . GLN A 1 263 ? -20.714 14.811 29.641 1.00 94.00 263 GLN A C 1
ATOM 2143 O O . GLN A 1 263 ? -20.894 15.347 30.728 1.00 94.00 263 GLN A O 1
ATOM 2148 N N . ARG A 1 264 ? -20.521 13.489 29.540 1.00 91.31 264 ARG A N 1
ATOM 2149 C CA . ARG A 1 264 ? -20.585 12.588 30.707 1.00 91.31 264 ARG A CA 1
ATOM 2150 C C . ARG A 1 264 ? -19.612 12.999 31.819 1.00 91.31 264 ARG A C 1
ATOM 2152 O O . ARG A 1 264 ? -19.923 12.872 33.003 1.00 91.31 264 ARG A O 1
ATOM 2159 N N . LEU A 1 265 ? -18.417 13.455 31.442 1.00 92.62 265 LEU A N 1
ATOM 2160 C CA . LEU A 1 265 ? -17.393 13.899 32.386 1.00 92.62 265 LEU A CA 1
ATOM 2161 C C . LEU A 1 265 ? -17.697 15.299 32.943 1.00 92.62 265 LEU A C 1
ATOM 2163 O O . LEU A 1 265 ? -17.490 15.515 34.135 1.00 92.62 265 LEU A O 1
ATOM 2167 N N . ALA A 1 266 ? -18.231 16.203 32.118 1.00 95.94 266 ALA A N 1
ATOM 2168 C CA . ALA A 1 266 ? -18.682 17.531 32.527 1.00 95.94 266 ALA A CA 1
ATOM 2169 C C . ALA A 1 266 ? -19.832 17.452 33.546 1.00 95.94 266 ALA A C 1
ATOM 2171 O O . ALA A 1 266 ? -19.715 18.014 34.629 1.00 95.94 266 ALA A O 1
ATOM 2172 N N . GLU A 1 267 ? -20.879 16.669 33.272 1.00 96.19 267 GLU A N 1
ATOM 2173 C CA . GLU A 1 267 ? -22.008 16.430 34.193 1.00 96.19 267 GLU A CA 1
ATOM 2174 C C . GLU A 1 267 ? -21.525 15.907 35.555 1.00 96.19 267 GLU A C 1
ATOM 2176 O O . GLU A 1 267 ? -21.936 16.373 36.624 1.00 96.19 267 GLU A O 1
ATOM 2181 N N . LYS A 1 268 ? -20.576 14.961 35.531 1.00 94.25 268 LYS A N 1
ATOM 2182 C CA . LYS A 1 268 ? -19.944 14.435 36.745 1.00 94.25 268 LYS A CA 1
ATOM 2183 C C . LYS A 1 268 ? -19.162 15.517 37.492 1.00 94.25 268 LYS A C 1
ATOM 2185 O O . LYS A 1 268 ? -19.218 15.551 38.719 1.00 94.25 268 LYS A O 1
ATOM 2190 N N . LEU A 1 269 ? -18.434 16.378 36.781 1.00 94.75 269 LEU A N 1
ATOM 2191 C CA . LEU A 1 269 ? -17.672 17.474 37.376 1.00 94.75 269 LEU A CA 1
ATOM 2192 C C . LEU A 1 269 ? -18.596 18.495 38.053 1.00 94.75 269 LEU A C 1
ATOM 2194 O O . LEU A 1 269 ? -18.359 18.837 39.208 1.00 94.75 269 LEU A O 1
ATOM 2198 N N . ILE A 1 270 ? -19.684 18.900 37.392 1.00 95.38 270 ILE A N 1
ATOM 2199 C CA . ILE A 1 270 ? -20.697 19.791 37.977 1.00 95.38 270 ILE A CA 1
ATOM 2200 C C . ILE A 1 270 ? -21.350 19.141 39.202 1.00 95.38 270 ILE A C 1
ATOM 2202 O O . ILE A 1 270 ? -21.502 19.778 40.241 1.00 95.38 270 ILE A O 1
ATOM 2206 N N . THR A 1 271 ? -21.659 17.843 39.138 1.00 95.75 271 THR A N 1
ATOM 2207 C CA . THR A 1 271 ? -22.198 17.095 40.288 1.00 95.75 271 THR A CA 1
ATOM 2208 C C . THR A 1 271 ? -21.241 17.097 41.486 1.00 95.75 271 THR A C 1
ATOM 2210 O O . THR A 1 271 ? -21.687 17.203 42.629 1.00 95.75 271 THR A O 1
ATOM 2213 N N . LEU A 1 272 ? -19.928 16.980 41.249 1.00 94.00 272 LEU A N 1
ATOM 2214 C CA . LEU A 1 272 ? -18.913 17.099 42.301 1.00 94.00 272 LEU A CA 1
ATOM 2215 C C . LEU A 1 272 ? -18.852 18.525 42.855 1.00 94.00 272 LEU A C 1
ATOM 2217 O O . LEU A 1 272 ? -18.801 18.682 44.072 1.00 94.00 272 LEU A O 1
ATOM 2221 N N . ALA A 1 273 ? -18.902 19.537 41.985 1.00 93.62 273 ALA A N 1
ATOM 2222 C CA . ALA A 1 273 ? -18.877 20.943 42.379 1.00 93.62 273 ALA A CA 1
ATOM 2223 C C . ALA A 1 273 ? -20.068 21.309 43.280 1.00 93.62 273 ALA A C 1
ATOM 2225 O O . ALA A 1 273 ? -19.878 21.959 44.300 1.00 93.62 273 ALA A O 1
ATOM 2226 N N . LYS A 1 274 ? -21.274 20.801 42.984 1.00 95.31 274 LYS A N 1
ATOM 2227 C CA . LYS A 1 274 ? -22.487 21.048 43.789 1.00 95.31 274 LYS A CA 1
ATOM 2228 C C . LYS A 1 274 ? -22.401 20.578 45.248 1.00 95.31 274 LYS A C 1
ATOM 2230 O O . LYS A 1 274 ? -23.151 21.077 46.074 1.00 95.31 274 LYS A O 1
ATOM 2235 N N . ARG A 1 275 ? -21.566 19.580 45.562 1.00 93.81 275 ARG A N 1
ATOM 2236 C CA . ARG A 1 275 ? -21.415 19.041 46.932 1.00 93.81 275 ARG A CA 1
ATOM 2237 C C . ARG A 1 275 ? -20.431 19.833 47.793 1.00 93.81 275 ARG A C 1
ATOM 2239 O O . ARG A 1 275 ? -20.440 19.661 49.005 1.00 93.81 275 ARG A O 1
ATOM 2246 N N . ASP A 1 276 ? -19.553 20.586 47.143 1.00 90.50 276 ASP A N 1
ATOM 2247 C CA . ASP A 1 276 ? -18.548 21.485 47.705 1.00 90.50 276 ASP A CA 1
ATOM 2248 C C . ASP A 1 276 ? -17.883 21.080 49.039 1.00 90.50 276 ASP A C 1
ATOM 2250 O O . ASP A 1 276 ? -17.931 21.795 50.033 1.00 90.50 276 ASP A O 1
ATOM 2254 N N . ASN A 1 277 ? -17.209 19.928 49.064 1.00 94.56 277 ASN A N 1
ATOM 2255 C CA . ASN A 1 277 ? -16.316 19.543 50.160 1.00 94.56 277 ASN A CA 1
ATOM 2256 C C . ASN A 1 277 ? -14.880 19.288 49.678 1.00 94.56 277 ASN A C 1
ATOM 2258 O O . ASN A 1 277 ? -14.603 19.163 48.480 1.00 94.56 277 ASN A O 1
ATOM 2262 N N . GLU A 1 278 ? -13.939 19.189 50.618 1.00 91.25 278 GLU A N 1
ATOM 2263 C CA . GLU A 1 278 ? -12.514 19.037 50.306 1.00 91.25 278 GLU A CA 1
ATOM 2264 C C . GLU A 1 278 ? -12.228 17.777 49.468 1.00 91.25 278 GLU A C 1
ATOM 2266 O O . GLU A 1 278 ? -11.483 17.816 48.484 1.00 91.25 278 GLU A O 1
ATOM 2271 N N . ALA A 1 279 ? -12.900 16.666 49.780 1.00 91.62 279 ALA A N 1
ATOM 2272 C CA . ALA A 1 279 ? -12.766 15.422 49.030 1.00 91.62 279 ALA A CA 1
ATOM 2273 C C . ALA A 1 279 ? -13.282 15.550 47.584 1.00 91.62 279 ALA A C 1
ATOM 2275 O O . ALA A 1 279 ? -12.687 14.987 46.660 1.00 91.62 279 ALA A O 1
ATOM 2276 N N . THR A 1 280 ? -14.372 16.290 47.351 1.00 92.81 280 THR A N 1
ATOM 2277 C CA . THR A 1 280 ? -14.895 16.545 46.001 1.00 92.81 280 THR A CA 1
ATOM 2278 C C . THR A 1 280 ? -14.023 17.521 45.222 1.00 92.81 280 THR A C 1
ATOM 2280 O O . THR A 1 280 ? -13.821 17.300 44.028 1.00 92.81 280 THR A O 1
ATOM 2283 N N . ARG A 1 281 ? -13.425 18.521 45.883 1.00 91.12 281 ARG A N 1
ATOM 2284 C CA . ARG A 1 281 ? -12.473 19.459 45.263 1.00 91.12 281 ARG A CA 1
ATOM 2285 C C . ARG A 1 281 ? -11.216 18.743 44.761 1.00 91.12 281 ARG A C 1
ATOM 2287 O O . ARG A 1 281 ? -10.842 18.926 43.604 1.00 91.12 281 ARG A O 1
ATOM 2294 N N . ARG A 1 282 ? -10.636 17.831 45.554 1.00 90.12 282 ARG A N 1
ATOM 2295 C CA . ARG A 1 282 ? -9.495 16.995 45.117 1.00 90.12 282 ARG A CA 1
ATOM 2296 C C . ARG A 1 282 ? -9.842 16.113 43.909 1.00 90.12 282 ARG A C 1
ATOM 2298 O O . ARG A 1 282 ? -9.059 15.992 42.971 1.00 90.12 282 ARG A O 1
ATOM 2305 N N . LYS A 1 283 ? -11.042 15.520 43.888 1.00 91.38 283 LYS A N 1
ATOM 2306 C CA . LYS A 1 283 ? -11.518 14.721 42.740 1.00 91.38 283 LYS A CA 1
ATOM 2307 C C . LYS A 1 283 ? -11.728 15.571 41.485 1.00 91.38 283 LYS A C 1
ATOM 2309 O O . LYS A 1 283 ? -11.408 15.113 40.392 1.00 91.38 283 LYS A O 1
ATOM 2314 N N . ALA A 1 284 ? -12.252 16.787 41.635 1.00 92.44 284 ALA A N 1
ATOM 2315 C CA . ALA A 1 284 ? -12.434 17.732 40.538 1.00 92.44 284 ALA A CA 1
ATOM 2316 C C . ALA A 1 284 ? -11.089 18.179 39.938 1.00 92.44 284 ALA A C 1
ATOM 2318 O O . ALA A 1 284 ? -10.947 18.190 38.717 1.00 92.44 284 ALA A O 1
ATOM 2319 N N . GLN A 1 285 ? -10.078 18.438 40.775 1.00 91.38 285 GLN A N 1
ATOM 2320 C CA . GLN A 1 285 ? -8.714 18.758 40.327 1.00 91.38 285 GLN A CA 1
ATOM 2321 C C . GLN A 1 285 ? -8.100 17.648 39.464 1.00 91.38 285 GLN A C 1
ATOM 2323 O O . GLN A 1 285 ? -7.474 17.939 38.453 1.00 91.38 285 GLN A O 1
ATOM 2328 N N . GLY A 1 286 ? -8.332 16.373 39.797 1.00 87.69 286 GLY A N 1
ATOM 2329 C CA . GLY A 1 286 ? -7.866 15.253 38.968 1.00 87.69 286 GLY A CA 1
ATOM 2330 C C . GLY A 1 286 ? -8.541 15.163 37.589 1.00 87.69 286 GLY A C 1
ATOM 2331 O O . GLY A 1 286 ? -7.992 14.561 36.665 1.00 87.69 286 GLY A O 1
ATOM 2332 N N . ILE A 1 287 ? -9.730 15.754 37.434 1.00 87.19 287 ILE A N 1
ATOM 2333 C CA . ILE A 1 287 ? -10.469 15.808 36.167 1.00 87.19 287 ILE A CA 1
ATOM 2334 C C . ILE A 1 287 ? -10.040 17.026 35.347 1.00 87.19 287 ILE A C 1
ATOM 2336 O O . ILE A 1 287 ? -9.835 16.904 34.144 1.00 87.19 287 ILE A O 1
ATOM 2340 N N . LEU A 1 288 ? -9.867 18.189 35.964 1.00 88.31 288 LEU A N 1
ATOM 2341 C CA . LEU A 1 288 ? -9.450 19.389 35.246 1.00 88.31 288 LEU A CA 1
ATOM 2342 C C . LEU A 1 288 ? -8.005 19.247 34.759 1.00 88.31 288 LEU A C 1
ATOM 2344 O O . LEU A 1 288 ? -7.120 18.800 35.484 1.00 88.31 288 LEU A O 1
ATOM 2348 N N . TYR A 1 289 ? -7.770 19.558 33.490 1.00 75.50 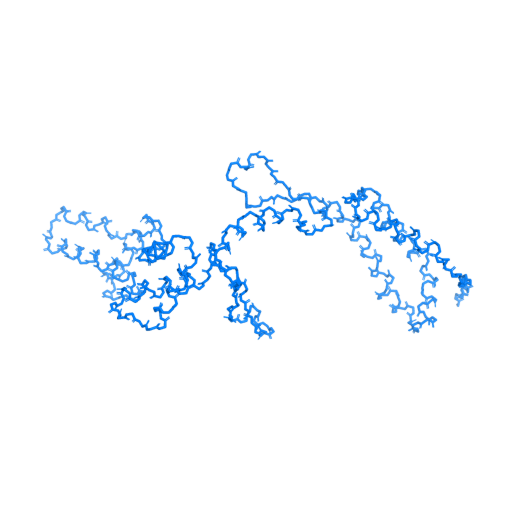289 TYR A N 1
ATOM 2349 C CA . TYR A 1 289 ? -6.432 19.805 32.961 1.00 75.50 289 TYR A CA 1
ATOM 2350 C C . TYR A 1 289 ? -5.935 21.141 33.522 1.00 75.50 289 TYR A C 1
ATOM 2352 O O . TYR A 1 289 ? -6.617 22.150 33.335 1.00 75.50 289 TYR A O 1
ATOM 2360 N N . VAL A 1 290 ? -4.817 21.111 34.247 1.00 59.81 290 VAL A N 1
ATOM 2361 C CA . VAL A 1 290 ? -4.100 22.288 34.761 1.00 59.81 290 VAL A CA 1
ATOM 2362 C C . VAL A 1 290 ? -2.894 22.512 33.868 1.00 59.81 290 VAL A C 1
ATOM 2364 O O . VAL A 1 290 ? -2.252 21.489 33.531 1.00 59.81 290 VAL A O 1
#

Sequence (290 aa):
MAAAVDQKIPAFENTSLDDITRVTDTLRATFRSYKTKDIQWRLVQLRKFYWAFEDYTPALINALRQDLRKSKHEALLSEINWIKDDCLYLIKNLERFTKDEPVSDVPMTFIMMKPRVRKEPLGMTPHEILPKLFGELKTRYAERPGGYTRVLRTEPRNAYDQAPSAILELVDGPRDLRFTMTAKAVARGQHEGWAMNDVTQKNVDKVTRYREGGKKALDKLVSQFKHLSRHSAARQALLRGLVTSLVKHEHIQTTWPKAKEAQRLAEKLITLAKRDNEATRRKAQGILYV

Foldseek 3Di:
DPDLPPPPDPDDDDDDPVRVVVVVVVVVVVVVVLDDDDPVVVLVVLVVVL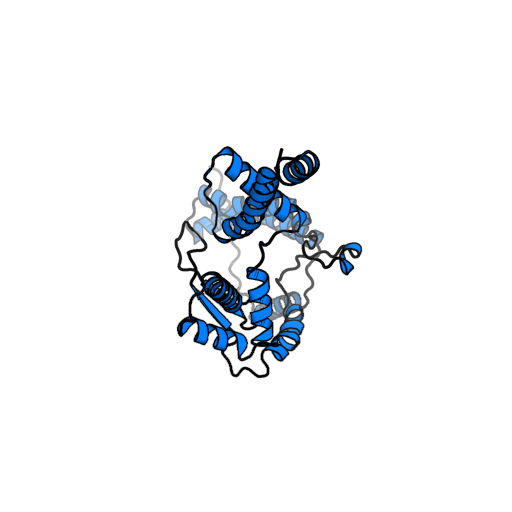VCLVVCVSVQQVVCCVPVVDDSVCSVPPPRVVSNVVSVVCSVCVVVVQDWAFDPDDDPVCVVVRDTHGPRPDPDDVVNCVCCCVPVVCVLCVPPPDPQKDKAWDFDPDPPVRDTDIDIDGALDPPHPLLLVLLLVVLVCVVVVHDDDPVSVVSLCVRQVRHDCRNNVSVVSNVVNLDDPDDPVVLLVLLLAVLQCCVVVVDDDDDPSSCVVSVVVNVVLVVLVVVDDPVSVVVNVVSHDD

InterPro domains:
  IPR000456 Large ribosomal subunit protein bL17 [PF01196] (126-171)
  IPR000456 Large ribosomal subunit protein bL17 [PF01196] (238-288)
  IPR000456 Large ribosomal subunit protein bL17 [PTHR14413] (224-289)
  IPR016161 Aldehyde/histidinol dehydrogenase [SSF53720] (8-124)
  IPR016162 Aldehyde dehydrogenase, N-terminal [G3DSA:3.40.605.10] (28-124)
  IPR036373 Large ribosomal subunit protein bL17 superfamily [G3DSA:3.90.1030.10] (210-290)
  IPR036373 Large ribosomal subunit protein bL17 superfamily [SSF64263] (124-179)
  IPR036373 Large ribosomal subunit protein bL17 superfamily [SSF64263] (224-288)
  IPR047859 Large ribosomal subunit protein bL17, conserved site [PS01167] (252-274)

Solvent-accessible surface area (backbone atoms only — not comparable to full-atom values): 17215 Å² total; per-residue (Å²): 134,82,79,78,78,79,71,76,72,76,80,91,75,83,81,52,72,67,57,53,51,54,52,51,51,50,51,51,50,46,62,73,62,75,62,76,79,56,70,66,61,51,46,52,50,40,50,52,51,34,47,50,53,61,78,39,38,70,57,52,41,50,50,41,31,70,79,69,64,40,49,68,69,53,37,40,61,72,51,53,50,47,52,40,51,51,32,52,51,44,62,75,40,45,68,68,69,59,47,63,41,76,62,88,89,62,60,79,89,48,55,88,71,63,58,62,47,69,72,58,102,63,74,87,53,67,79,74,50,45,59,48,50,73,38,62,49,41,64,65,42,69,90,51,93,66,79,60,59,46,79,43,80,45,74,44,84,45,85,84,78,59,51,90,28,65,49,78,45,54,57,77,44,99,79,31,59,70,51,54,50,46,26,51,51,51,36,47,31,64,71,73,69,49,80,84,48,70,69,57,51,55,46,51,52,68,58,18,73,74,26,86,63,23,63,62,50,43,52,55,51,19,56,57,65,74,47,77,98,54,58,71,68,64,43,50,55,49,39,21,43,53,36,34,49,31,70,76,58,76,59,78,90,72,58,69,73,60,48,56,62,24,44,63,54,39,57,51,44,52,57,35,57,75,67,71,43,71,72,38,52,58,55,42,55,74,48,43,60,128